Protein AF-W7UNX6-F1 (afdb_monomer)

Foldseek 3Di:
DWKKKWAWDWDDDDDDTDTKIKMKTFQQADCDDPNVVLDDPQLVVQCNPFHFDQWFFLDQFKIKGKAAQACLLVLVLSLVSVPDPDDDPVVSLVSNLVSCVVDDQRHMKMWMWGQDPVRDIFIWTGGPSDIDTRDRMDMHDDPLLVVQLVVLCVPDPHDDDDSNVSSQCSQVPSPPPRYHHDMWMWIQDPVVSGIKTDWDKDKDFPDDDDDDPPDDDDRDDACVRVIWIWTFDIDRGKTWIATVNQQKIWIFHLPDDPDPSQCPSSSHSSTRGTFIARNVPRHTDGD

Organism: NCBI:txid1341157

Structure (mmCIF, N/CA/C/O backbone):
data_AF-W7UNX6-F1
#
_entry.id   AF-W7UNX6-F1
#
loop_
_atom_site.group_PDB
_atom_site.id
_atom_site.type_symbol
_atom_site.label_atom_id
_atom_site.label_alt_id
_atom_site.label_comp_id
_atom_site.label_asym_id
_atom_site.label_entity_id
_atom_site.label_seq_id
_atom_site.pdbx_PDB_ins_code
_atom_site.Cartn_x
_atom_site.Cartn_y
_atom_site.Cartn_z
_atom_site.occupancy
_atom_site.B_iso_or_equiv
_atom_site.auth_seq_id
_atom_site.auth_comp_id
_atom_site.auth_asym_id
_atom_site.auth_atom_id
_atom_site.pdbx_PDB_model_num
ATOM 1 N N . MET A 1 1 ? 7.035 11.649 4.058 1.00 78.00 1 MET A N 1
ATOM 2 C CA . MET A 1 1 ? 5.694 12.024 3.572 1.00 78.00 1 MET A CA 1
ATOM 3 C C . MET A 1 1 ? 5.435 11.334 2.240 1.00 78.00 1 MET A C 1
ATOM 5 O O . MET A 1 1 ? 6.382 11.175 1.483 1.00 78.00 1 MET A O 1
ATOM 9 N N . SER A 1 2 ? 4.200 10.876 2.043 1.00 90.56 2 SER A N 1
ATOM 10 C CA . SER A 1 2 ? 3.688 10.001 0.971 1.00 90.56 2 SER A CA 1
ATOM 11 C C . SER A 1 2 ? 2.241 10.423 0.686 1.00 90.56 2 SER A C 1
ATOM 13 O O . SER A 1 2 ? 1.747 11.318 1.368 1.00 90.56 2 SER A O 1
ATOM 15 N N . PHE A 1 3 ? 1.542 9.821 -0.266 1.00 97.06 3 PHE A N 1
ATOM 16 C CA . PHE A 1 3 ? 0.117 10.021 -0.500 1.00 97.06 3 PHE A CA 1
ATOM 17 C C . PHE A 1 3 ? -0.588 8.672 -0.518 1.00 97.06 3 PHE A C 1
ATOM 19 O O . PHE A 1 3 ? -0.190 7.761 -1.241 1.00 97.06 3 PHE A O 1
ATOM 26 N N . ILE A 1 4 ? -1.630 8.553 0.302 1.00 98.38 4 ILE A N 1
ATOM 27 C CA . ILE A 1 4 ? -2.512 7.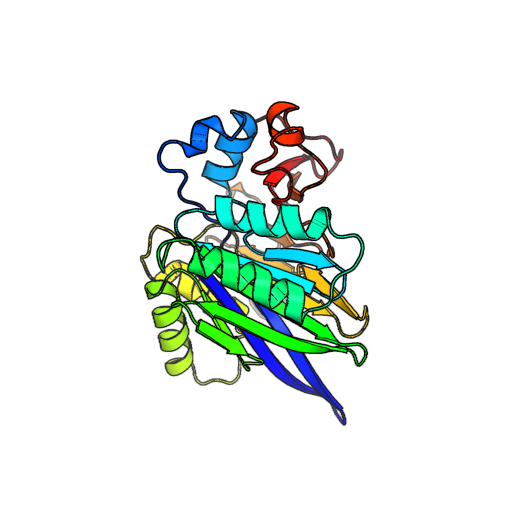392 0.313 1.00 98.38 4 ILE A CA 1
ATOM 28 C C . ILE A 1 4 ? -3.950 7.878 0.223 1.00 98.38 4 ILE A C 1
ATOM 30 O O . ILE A 1 4 ? -4.335 8.841 0.892 1.00 98.38 4 ILE A O 1
ATOM 34 N N . TYR A 1 5 ? -4.734 7.187 -0.595 1.00 98.50 5 TYR A N 1
ATOM 35 C CA . TYR A 1 5 ? -6.156 7.420 -0.779 1.00 98.50 5 TYR A CA 1
ATOM 36 C C . TYR A 1 5 ? -6.905 6.092 -0.688 1.00 98.50 5 TYR A C 1
ATOM 38 O O . TYR A 1 5 ? -6.500 5.122 -1.318 1.00 98.50 5 TYR A O 1
ATOM 46 N N . ALA A 1 6 ? -7.986 6.043 0.080 1.00 98.38 6 ALA A N 1
ATOM 47 C CA . ALA A 1 6 ? -8.866 4.886 0.171 1.00 98.38 6 ALA A CA 1
ATOM 48 C C . ALA A 1 6 ? -10.298 5.298 -0.161 1.00 98.38 6 ALA A C 1
ATOM 50 O O . ALA A 1 6 ? -10.729 6.390 0.213 1.00 98.38 6 ALA A O 1
ATOM 51 N N . GLU A 1 7 ? -11.045 4.433 -0.832 1.00 96.50 7 GLU A N 1
ATOM 52 C CA . GLU A 1 7 ? -12.445 4.681 -1.170 1.00 96.50 7 GLU A CA 1
ATOM 53 C C . GLU A 1 7 ? -13.266 3.397 -1.232 1.00 96.50 7 GLU A C 1
ATOM 55 O O . GLU A 1 7 ? -12.737 2.318 -1.502 1.00 96.50 7 GLU A O 1
ATOM 60 N N . LYS A 1 8 ? -14.573 3.554 -1.013 1.00 94.50 8 LYS A N 1
ATOM 61 C CA . LYS A 1 8 ? -15.608 2.583 -1.349 1.00 94.50 8 LYS A CA 1
ATOM 62 C C . LYS A 1 8 ? -16.328 3.068 -2.604 1.00 94.50 8 LYS A C 1
ATOM 64 O O . LYS A 1 8 ? -16.926 4.146 -2.594 1.00 94.50 8 LYS A O 1
ATOM 69 N N . THR A 1 9 ? -16.305 2.259 -3.652 1.00 89.00 9 THR A N 1
ATOM 70 C CA . THR A 1 9 ? -17.034 2.511 -4.895 1.00 89.00 9 THR A CA 1
ATOM 71 C C . THR A 1 9 ? -18.168 1.509 -5.016 1.00 89.00 9 THR A C 1
ATOM 73 O O . THR A 1 9 ? -17.944 0.301 -5.005 1.00 89.00 9 THR A O 1
ATOM 76 N N . GLU A 1 10 ? -19.393 2.008 -5.137 1.00 85.88 10 GLU A N 1
ATOM 77 C CA . GLU A 1 10 ? -20.564 1.171 -5.378 1.00 85.88 10 GLU A CA 1
ATOM 78 C C . GLU A 1 10 ? -20.521 0.635 -6.817 1.00 85.88 10 GLU A C 1
ATOM 80 O O . GLU A 1 10 ? -20.533 1.409 -7.777 1.00 85.88 10 GLU A O 1
ATOM 85 N N . ILE A 1 11 ? -20.478 -0.688 -6.974 1.00 82.00 11 ILE A N 1
ATOM 86 C CA . ILE A 1 11 ? -20.575 -1.359 -8.269 1.00 82.00 11 ILE A CA 1
ATOM 87 C C . ILE A 1 11 ? -21.944 -2.021 -8.361 1.00 82.00 11 ILE A C 1
ATOM 89 O O . ILE A 1 11 ? -22.332 -2.812 -7.501 1.00 82.00 11 ILE A O 1
ATOM 93 N N . LYS A 1 12 ? -22.669 -1.688 -9.430 1.00 80.19 12 LYS A N 1
ATOM 94 C CA . LYS A 1 12 ? -23.950 -2.305 -9.777 1.00 80.19 12 LYS A CA 1
ATOM 95 C C . LYS A 1 12 ? -23.713 -3.320 -10.881 1.00 80.19 12 LYS A C 1
ATOM 97 O O . LYS A 1 12 ? -23.265 -2.937 -11.961 1.00 80.19 12 LYS A O 1
ATOM 102 N N . SER A 1 13 ? -24.019 -4.583 -10.615 1.00 77.00 13 SER A N 1
ATOM 103 C CA . SER A 1 13 ? -23.977 -5.652 -11.611 1.00 77.00 13 SER A CA 1
ATOM 104 C C . SER A 1 13 ? -25.299 -6.399 -11.589 1.00 77.00 13 SER A C 1
ATOM 106 O O . SER A 1 13 ? -25.604 -7.034 -10.587 1.00 77.00 13 SER A O 1
ATOM 108 N N . ASP A 1 14 ? -26.044 -6.324 -12.693 1.00 76.88 14 ASP A N 1
ATOM 109 C CA . ASP A 1 14 ? -27.347 -6.954 -12.955 1.00 76.88 14 ASP A CA 1
ATOM 110 C C . ASP A 1 14 ? -28.398 -6.791 -11.832 1.00 76.88 14 ASP A C 1
ATOM 112 O O . ASP A 1 14 ? -29.286 -5.953 -11.977 1.00 76.88 14 ASP A O 1
ATOM 116 N N . ASP A 1 15 ? -28.269 -7.507 -10.708 1.00 77.69 15 ASP A N 1
ATOM 117 C CA . ASP A 1 15 ? -29.183 -7.488 -9.550 1.00 77.69 15 ASP A CA 1
ATOM 118 C C . ASP A 1 15 ? -28.481 -7.306 -8.183 1.00 77.69 15 ASP A C 1
ATOM 120 O O . ASP A 1 15 ? -29.141 -7.268 -7.142 1.00 77.69 15 ASP A O 1
ATOM 124 N N . GLU A 1 16 ? -27.152 -7.168 -8.157 1.00 73.56 16 GLU A N 1
ATOM 125 C CA . GLU A 1 16 ? -26.372 -7.004 -6.929 1.00 73.56 16 GLU A CA 1
ATOM 126 C C . GLU A 1 16 ? -25.657 -5.652 -6.890 1.00 73.56 16 GLU A C 1
ATOM 128 O O . GLU A 1 16 ? -25.071 -5.173 -7.868 1.00 73.56 16 GLU A O 1
ATOM 133 N N . VAL A 1 17 ? -25.708 -5.036 -5.711 1.00 77.56 17 VAL A N 1
ATOM 134 C CA . VAL A 1 17 ? -24.923 -3.857 -5.368 1.00 77.56 17 VAL A CA 1
ATOM 135 C C . VAL A 1 17 ? -23.864 -4.310 -4.385 1.00 77.56 17 VAL A C 1
ATOM 137 O O . VAL A 1 17 ? -24.192 -4.746 -3.282 1.00 77.56 17 VAL A O 1
ATOM 140 N N . PHE A 1 18 ? -22.600 -4.207 -4.775 1.00 78.62 18 PHE A N 1
ATOM 141 C CA . PHE A 1 18 ? -21.491 -4.465 -3.869 1.00 78.62 18 PHE A CA 1
ATOM 142 C C . PHE A 1 18 ? -20.545 -3.274 -3.834 1.00 78.62 18 PHE A C 1
ATOM 144 O O . PHE A 1 18 ? -20.347 -2.569 -4.824 1.00 78.62 18 PHE A O 1
ATOM 151 N N . ASN A 1 19 ? -19.952 -3.051 -2.666 1.00 84.12 19 ASN A N 1
ATOM 152 C CA . ASN A 1 19 ? -18.938 -2.027 -2.489 1.00 84.12 19 ASN A CA 1
ATOM 153 C C . ASN A 1 19 ? -17.571 -2.620 -2.823 1.00 84.12 19 ASN A C 1
ATOM 155 O O . ASN A 1 19 ? -17.149 -3.623 -2.246 1.00 84.12 19 ASN A O 1
ATOM 159 N N . LEU A 1 20 ? -16.876 -1.988 -3.759 1.00 89.50 20 LEU A N 1
ATOM 160 C CA . LEU A 1 20 ? -15.464 -2.217 -3.996 1.00 89.50 20 LEU A CA 1
ATOM 161 C C . LEU A 1 20 ? -14.672 -1.263 -3.103 1.00 89.50 20 LEU A C 1
ATOM 163 O O . LEU A 1 20 ? -14.715 -0.053 -3.308 1.00 89.50 20 LEU A O 1
ATOM 167 N N . THR A 1 21 ? -13.946 -1.807 -2.129 1.00 96.19 21 THR A N 1
ATOM 168 C CA . THR A 1 21 ? -13.008 -1.025 -1.315 1.00 96.19 21 THR A CA 1
ATOM 169 C C . THR A 1 21 ? -11.608 -1.144 -1.886 1.00 96.19 21 THR A C 1
ATOM 171 O O . THR A 1 21 ? -11.089 -2.254 -2.031 1.00 96.19 21 THR A O 1
ATOM 174 N N . GLN A 1 22 ? -11.007 0.001 -2.198 1.00 97.19 22 GLN A N 1
ATOM 175 C CA . GLN A 1 22 ? -9.665 0.107 -2.760 1.00 97.19 22 GLN A CA 1
ATOM 176 C C . GLN A 1 22 ? -8.827 1.109 -1.980 1.00 97.19 22 GLN A C 1
ATOM 178 O O . GLN A 1 22 ? -9.325 2.123 -1.490 1.00 97.19 22 GLN A O 1
ATOM 183 N N . ILE A 1 23 ? -7.534 0.822 -1.909 1.00 98.44 23 ILE A N 1
ATOM 184 C CA . ILE A 1 23 ? -6.506 1.654 -1.305 1.00 98.44 23 ILE A CA 1
ATOM 185 C C . ILE A 1 23 ? -5.422 1.866 -2.353 1.00 98.44 23 ILE A C 1
ATOM 187 O O . ILE A 1 23 ? -4.915 0.916 -2.943 1.00 98.44 23 ILE A O 1
ATOM 191 N N . TYR A 1 24 ? -5.045 3.117 -2.563 1.00 98.19 24 TYR A N 1
ATOM 192 C CA . TYR A 1 24 ? -4.005 3.538 -3.487 1.00 98.19 24 TYR A CA 1
ATOM 193 C C . TYR A 1 24 ? -2.891 4.197 -2.689 1.00 98.19 24 TYR A C 1
ATOM 195 O O . TYR A 1 24 ? -3.155 5.074 -1.867 1.00 98.19 24 TYR A O 1
ATOM 203 N N . SER A 1 25 ? -1.647 3.788 -2.918 1.00 97.88 25 SER A N 1
ATOM 204 C CA . SER A 1 25 ? -0.481 4.359 -2.241 1.00 97.88 25 SER A CA 1
ATOM 205 C C . SER A 1 25 ? 0.697 4.505 -3.191 1.00 97.88 25 SER A C 1
ATOM 207 O O . SER A 1 25 ? 0.902 3.663 -4.061 1.00 97.88 25 SER A O 1
ATOM 209 N N . ASP A 1 26 ? 1.483 5.565 -3.035 1.00 97.56 26 ASP A N 1
ATOM 210 C CA . ASP A 1 26 ? 2.765 5.703 -3.727 1.00 97.56 26 ASP A CA 1
ATOM 211 C C . ASP A 1 26 ? 3.880 4.985 -2.943 1.00 97.56 26 ASP A C 1
ATOM 213 O O . ASP A 1 26 ? 3.797 4.854 -1.724 1.00 97.56 26 ASP A O 1
ATOM 217 N N . THR A 1 27 ? 4.945 4.505 -3.591 1.00 96.38 27 THR A N 1
ATOM 218 C CA . THR A 1 27 ? 6.036 3.835 -2.859 1.00 96.38 27 THR A CA 1
ATOM 219 C C . THR A 1 27 ? 7.111 4.786 -2.354 1.00 96.38 27 THR A C 1
ATOM 221 O O . THR A 1 27 ? 7.878 4.398 -1.465 1.00 96.38 27 THR A O 1
ATOM 224 N N . LYS A 1 28 ? 7.220 6.011 -2.877 1.00 94.25 28 LYS A N 1
ATOM 225 C CA . LYS A 1 28 ? 8.357 6.890 -2.584 1.00 94.25 28 LYS A CA 1
ATOM 226 C C . LYS A 1 28 ? 8.478 7.195 -1.095 1.00 94.25 28 LYS A C 1
ATOM 228 O O . LYS A 1 28 ? 7.511 7.432 -0.374 1.00 94.25 28 LYS A O 1
ATOM 233 N N . THR A 1 29 ? 9.724 7.203 -0.639 1.00 87.06 29 THR A N 1
ATOM 234 C CA . THR A 1 29 ? 10.083 7.619 0.712 1.00 87.06 29 THR A CA 1
ATOM 235 C C . THR A 1 29 ? 11.279 8.551 0.637 1.00 87.06 29 THR A C 1
ATOM 237 O O . THR A 1 29 ? 12.308 8.210 0.055 1.00 87.06 29 THR A O 1
ATOM 240 N N . ALA A 1 30 ? 11.181 9.712 1.281 1.00 76.75 30 ALA A N 1
ATOM 241 C CA . ALA A 1 30 ? 12.341 10.554 1.537 1.00 76.75 30 ALA A CA 1
ATOM 242 C C . ALA A 1 30 ? 13.146 9.979 2.715 1.00 76.75 30 ALA A C 1
ATOM 244 O O . ALA A 1 30 ? 12.698 10.012 3.859 1.00 76.75 30 ALA A O 1
ATOM 245 N N . LEU A 1 31 ? 14.340 9.451 2.447 1.00 71.19 31 LEU A N 1
ATOM 246 C CA . LEU A 1 31 ? 15.256 8.973 3.485 1.00 71.19 31 LEU A CA 1
ATOM 247 C C . LEU A 1 31 ? 16.152 10.127 3.964 1.00 71.19 31 LEU A C 1
ATOM 249 O O . LEU A 1 31 ? 17.244 10.332 3.435 1.00 71.19 31 LEU A O 1
ATOM 253 N N . ILE A 1 32 ? 15.689 10.897 4.953 1.00 63.78 32 ILE A N 1
ATOM 254 C CA . ILE A 1 32 ? 16.435 12.033 5.524 1.00 63.78 32 ILE A CA 1
ATOM 255 C C . ILE A 1 32 ? 17.042 11.649 6.887 1.00 63.78 32 ILE A C 1
ATOM 257 O O . ILE A 1 32 ? 16.397 11.016 7.720 1.00 63.78 32 ILE A O 1
ATOM 261 N N . GLY A 1 33 ? 18.286 12.068 7.141 1.00 56.22 33 GLY A N 1
ATOM 262 C CA . GLY A 1 33 ? 18.890 12.063 8.480 1.00 56.22 33 GLY A CA 1
ATOM 263 C C . GLY A 1 33 ? 19.187 10.674 9.069 1.00 56.22 33 GLY A C 1
ATOM 264 O O . GLY A 1 33 ? 19.748 9.805 8.399 1.00 56.22 33 GLY A O 1
ATOM 265 N N . ALA A 1 34 ? 18.843 10.483 10.350 1.00 48.19 34 ALA A N 1
ATOM 266 C CA . ALA A 1 34 ? 19.171 9.305 11.168 1.00 48.19 34 ALA A CA 1
ATOM 267 C C . ALA A 1 34 ? 18.589 7.974 10.646 1.00 48.19 34 ALA A C 1
ATOM 269 O O . ALA A 1 34 ? 18.975 6.903 11.103 1.00 48.19 34 ALA A O 1
ATOM 270 N N . TYR A 1 35 ? 17.717 8.013 9.637 1.00 63.28 35 TYR A N 1
ATOM 271 C CA . TYR A 1 35 ? 17.132 6.824 9.029 1.00 63.28 35 TYR A CA 1
ATOM 272 C C . TYR A 1 35 ? 18.154 5.899 8.365 1.00 63.28 35 TYR A C 1
ATOM 274 O O . TYR A 1 35 ? 17.932 4.693 8.333 1.00 63.28 35 TYR A O 1
ATOM 282 N N . LYS A 1 36 ? 19.300 6.402 7.882 1.00 68.50 36 LYS A N 1
ATOM 283 C CA . LYS A 1 36 ? 20.311 5.542 7.241 1.00 68.50 36 LYS A CA 1
ATOM 284 C C . LYS A 1 36 ? 20.859 4.465 8.186 1.00 68.50 36 LYS A C 1
ATOM 286 O O . LYS A 1 36 ? 21.123 3.356 7.734 1.00 68.50 36 LYS A O 1
ATOM 291 N N . SER A 1 37 ? 21.020 4.750 9.483 1.00 74.12 37 SER A N 1
ATOM 292 C CA . SER A 1 37 ? 21.563 3.757 10.423 1.00 74.12 37 SER A CA 1
ATOM 293 C C . SER A 1 37 ? 20.612 2.589 10.672 1.00 74.12 37 SER A C 1
ATOM 295 O O . SER A 1 37 ? 21.092 1.507 11.012 1.00 74.12 37 SER A O 1
ATOM 297 N N . ASN A 1 38 ? 19.308 2.772 10.438 1.00 80.12 38 ASN A N 1
ATOM 298 C CA . ASN A 1 38 ? 18.311 1.711 10.572 1.00 80.12 38 ASN A CA 1
ATOM 299 C C . ASN A 1 38 ? 18.445 0.654 9.467 1.00 80.12 38 ASN A C 1
ATOM 301 O O . ASN A 1 38 ? 18.145 -0.508 9.695 1.00 80.12 38 ASN A O 1
ATOM 305 N N . TRP A 1 39 ? 18.966 0.993 8.294 1.00 86.44 39 TRP A N 1
ATOM 306 C CA . TRP A 1 39 ? 18.974 0.073 7.155 1.00 86.44 39 TRP A CA 1
ATOM 307 C C . TRP A 1 39 ? 20.367 -0.498 6.901 1.00 86.44 39 TRP A C 1
ATOM 309 O O . TRP A 1 39 ? 21.384 0.132 7.220 1.00 86.44 39 TRP A O 1
ATOM 319 N N . SER A 1 40 ? 20.449 -1.698 6.334 1.00 90.06 40 SER A N 1
ATOM 320 C CA . SER A 1 40 ? 21.663 -2.123 5.629 1.00 90.06 40 SER A CA 1
ATOM 321 C C . SER A 1 40 ? 21.949 -1.217 4.430 1.00 90.06 40 SER A C 1
ATOM 323 O O . SER A 1 40 ? 21.113 -0.406 4.020 1.00 90.06 40 SER A O 1
ATOM 325 N N . ASN A 1 41 ? 23.150 -1.330 3.862 1.00 90.50 41 ASN A N 1
ATOM 326 C CA . ASN A 1 41 ? 23.496 -0.541 2.681 1.00 90.50 41 ASN A CA 1
ATOM 327 C C . ASN A 1 41 ? 22.647 -0.970 1.476 1.00 90.50 41 ASN A C 1
ATOM 329 O O . ASN A 1 41 ? 22.232 -0.125 0.686 1.00 90.50 41 ASN A O 1
ATOM 333 N N . GLU A 1 42 ? 22.370 -2.265 1.370 1.00 91.81 42 GLU A N 1
ATOM 334 C CA . GLU A 1 42 ? 21.554 -2.904 0.347 1.00 91.81 42 GLU A CA 1
ATOM 335 C C . GLU A 1 42 ? 20.109 -2.396 0.429 1.00 91.81 42 GLU A C 1
ATOM 337 O O . GLU A 1 42 ? 19.602 -1.815 -0.532 1.00 91.81 42 GLU A O 1
ATOM 342 N N . ALA A 1 43 ? 19.477 -2.500 1.605 1.00 90.69 43 ALA A N 1
ATOM 343 C CA . ALA A 1 43 ? 18.121 -2.000 1.821 1.00 90.69 43 ALA A CA 1
ATOM 344 C C . ALA A 1 43 ? 18.037 -0.482 1.592 1.00 90.69 43 ALA A C 1
ATOM 346 O O . ALA A 1 43 ? 17.134 -0.010 0.904 1.00 90.69 43 ALA A O 1
ATOM 347 N N . TYR A 1 44 ? 19.007 0.293 2.092 1.00 91.00 44 TYR A N 1
ATOM 348 C CA . TYR A 1 44 ? 19.049 1.742 1.884 1.00 91.00 44 TYR A CA 1
ATOM 349 C C . TYR A 1 44 ? 19.097 2.118 0.398 1.00 91.00 44 TYR A C 1
ATOM 351 O O . TYR A 1 44 ? 18.353 3.002 -0.031 1.00 91.00 44 TYR A O 1
ATOM 359 N N . LYS A 1 45 ? 19.952 1.459 -0.398 1.00 91.56 45 LYS A N 1
ATOM 360 C CA . LYS A 1 45 ? 20.040 1.688 -1.849 1.00 91.56 45 LYS A CA 1
ATOM 361 C C . LYS A 1 45 ? 18.703 1.404 -2.535 1.00 91.56 45 LYS A C 1
ATOM 363 O O . LYS A 1 45 ? 18.239 2.234 -3.317 1.00 91.56 45 LYS A O 1
ATOM 368 N N . LEU A 1 46 ? 18.076 0.266 -2.233 1.00 93.06 46 LEU A N 1
ATOM 369 C CA . LEU A 1 46 ? 16.820 -0.124 -2.876 1.00 93.06 46 LEU A CA 1
ATOM 370 C C . LEU A 1 46 ? 15.656 0.771 -2.469 1.00 93.06 46 LEU A C 1
ATOM 372 O O . LEU A 1 46 ? 14.929 1.232 -3.341 1.00 93.06 46 LEU A O 1
ATOM 376 N N . ILE A 1 47 ? 15.518 1.094 -1.182 1.00 92.19 47 ILE A N 1
ATOM 377 C CA . ILE A 1 47 ? 14.483 2.021 -0.710 1.00 92.19 47 ILE A CA 1
ATOM 378 C C . ILE A 1 47 ? 14.701 3.416 -1.307 1.00 92.19 47 ILE A C 1
ATOM 380 O O . ILE A 1 47 ? 13.740 4.067 -1.704 1.00 92.19 47 ILE A O 1
ATOM 384 N N . SER A 1 48 ? 15.950 3.878 -1.433 1.00 90.44 48 SER A N 1
ATOM 385 C CA . SER A 1 48 ? 16.237 5.168 -2.080 1.00 90.44 48 SER A CA 1
ATOM 386 C C . SER A 1 48 ? 15.809 5.193 -3.551 1.00 90.44 48 SER A C 1
ATOM 388 O O . SER A 1 48 ? 15.432 6.248 -4.054 1.00 90.44 48 SER A O 1
ATOM 390 N N . LYS A 1 49 ? 15.887 4.050 -4.246 1.00 91.75 49 LYS A N 1
ATOM 391 C CA . LYS A 1 49 ? 15.578 3.934 -5.677 1.00 91.75 49 LYS A CA 1
ATOM 392 C C . LYS A 1 49 ? 14.098 3.661 -5.952 1.00 91.75 49 LYS A C 1
ATOM 394 O O . LYS A 1 49 ? 13.532 4.263 -6.857 1.00 91.75 49 LYS A O 1
ATOM 399 N N . TYR A 1 50 ? 13.489 2.758 -5.190 1.00 93.81 50 TYR A N 1
ATOM 400 C CA . TYR A 1 50 ? 12.153 2.214 -5.449 1.00 93.81 50 TYR A CA 1
ATOM 401 C C . TYR A 1 50 ? 11.138 2.509 -4.339 1.00 93.81 50 TYR A C 1
ATOM 403 O O . TYR A 1 50 ? 9.956 2.187 -4.480 1.00 93.81 50 TYR A O 1
ATOM 411 N N . GLY A 1 51 ? 11.575 3.100 -3.227 1.00 93.56 51 GLY A N 1
ATOM 412 C CA . GLY A 1 51 ? 10.730 3.298 -2.059 1.00 93.56 51 GLY A CA 1
ATOM 413 C C . GLY A 1 51 ? 10.376 1.989 -1.345 1.00 93.56 51 GLY A C 1
ATOM 414 O O . GLY A 1 51 ? 11.093 0.999 -1.453 1.00 93.56 51 GLY A O 1
ATOM 415 N N . PHE A 1 52 ? 9.277 1.985 -0.594 1.00 93.12 52 PHE A N 1
ATOM 416 C CA . PHE A 1 52 ? 8.690 0.794 0.043 1.00 93.12 52 PHE A CA 1
ATOM 417 C C . PHE A 1 52 ? 7.164 0.944 0.140 1.00 93.12 52 PHE A C 1
ATOM 419 O O . PHE A 1 52 ? 6.658 2.050 -0.043 1.00 93.12 52 PHE A O 1
ATOM 426 N N . THR A 1 53 ? 6.407 -0.118 0.409 1.00 94.69 53 THR A N 1
ATOM 427 C CA . THR A 1 53 ? 4.934 -0.015 0.441 1.00 94.69 53 THR A CA 1
ATOM 428 C C . THR A 1 53 ? 4.453 0.705 1.705 1.00 94.69 53 THR A C 1
ATOM 430 O O . THR A 1 53 ? 4.984 0.505 2.796 1.00 94.69 53 THR A O 1
ATOM 433 N N . LYS A 1 54 ? 3.431 1.556 1.587 1.00 94.38 54 LYS A N 1
ATOM 434 C CA . LYS A 1 54 ? 2.775 2.181 2.755 1.00 94.38 54 LYS A CA 1
ATOM 435 C C . LYS A 1 54 ? 1.454 1.523 3.114 1.00 94.38 54 LYS A C 1
ATOM 437 O O . LYS A 1 54 ? 0.730 2.050 3.946 1.00 94.38 54 LYS A O 1
ATOM 442 N N . CYS A 1 55 ? 1.169 0.397 2.476 1.00 96.62 55 CYS A N 1
ATOM 443 C CA . CYS A 1 55 ? 0.006 -0.441 2.677 1.00 96.62 55 CYS A CA 1
ATOM 444 C C . CYS A 1 55 ? 0.500 -1.854 3.011 1.00 96.62 55 CYS A C 1
ATOM 446 O O . CYS A 1 55 ? 1.438 -2.353 2.374 1.00 96.62 55 CYS A O 1
ATOM 448 N N . ILE A 1 56 ? -0.068 -2.442 4.062 1.00 97.44 56 ILE A N 1
ATOM 449 C CA . ILE A 1 56 ? 0.283 -3.757 4.597 1.00 97.44 56 ILE A CA 1
ATOM 450 C C . ILE A 1 56 ? -1.005 -4.476 4.980 1.00 97.44 56 ILE A C 1
ATOM 452 O O . ILE A 1 56 ? -1.730 -4.033 5.873 1.00 97.44 56 ILE A O 1
ATOM 456 N N . ASN A 1 57 ? -1.225 -5.634 4.367 1.00 97.25 57 ASN A N 1
ATOM 457 C CA . ASN A 1 57 ? -2.280 -6.557 4.756 1.00 97.25 57 ASN A CA 1
ATOM 458 C C . ASN A 1 57 ? -1.824 -7.333 5.988 1.00 97.25 57 ASN A C 1
ATOM 460 O O . ASN A 1 57 ? -0.977 -8.224 5.922 1.00 97.25 57 ASN A O 1
ATOM 464 N N . ILE A 1 58 ? -2.355 -6.932 7.139 1.00 94.69 58 ILE A N 1
ATOM 465 C CA . ILE A 1 58 ? -2.036 -7.507 8.447 1.00 94.69 58 ILE A CA 1
ATOM 466 C C . ILE A 1 58 ? -2.677 -8.887 8.586 1.00 94.69 58 ILE A C 1
ATOM 468 O O . ILE A 1 58 ? -2.085 -9.818 9.127 1.00 94.69 58 ILE A O 1
ATOM 472 N N . SER A 1 59 ? -3.905 -9.011 8.096 1.00 94.06 59 SER A N 1
ATOM 473 C CA . SER A 1 59 ? -4.664 -10.253 8.037 1.00 94.06 59 SER A CA 1
ATOM 474 C C . SER A 1 59 ? -5.526 -10.239 6.773 1.00 94.06 59 SER A C 1
ATOM 476 O O . SER A 1 59 ? -5.671 -9.181 6.155 1.00 94.06 59 SER A O 1
ATOM 478 N N . PRO A 1 60 ? -6.167 -11.363 6.399 1.00 95.75 60 PRO A N 1
ATOM 479 C CA . PRO A 1 60 ? -7.099 -11.372 5.273 1.00 95.75 60 PRO A CA 1
ATOM 480 C C . PRO A 1 60 ? -8.163 -10.265 5.362 1.00 95.75 60 PRO A C 1
ATOM 482 O O . PRO A 1 60 ? -8.609 -9.752 4.347 1.00 95.75 60 PRO A O 1
ATOM 485 N N . LYS A 1 61 ? -8.557 -9.859 6.573 1.00 96.12 61 LYS A N 1
ATOM 486 C CA . LYS A 1 61 ? -9.649 -8.910 6.824 1.00 96.12 61 LYS A CA 1
ATOM 487 C C . LYS A 1 61 ? -9.196 -7.510 7.213 1.00 96.12 61 LYS A C 1
ATOM 489 O O . LYS A 1 61 ? -10.057 -6.678 7.466 1.00 96.12 61 LYS A O 1
ATOM 494 N N . LEU A 1 62 ? -7.893 -7.244 7.293 1.00 97.06 62 LEU A N 1
ATOM 495 C CA . LEU A 1 62 ? -7.375 -5.967 7.772 1.00 97.06 62 LEU A CA 1
ATOM 496 C C . LEU A 1 62 ? -6.174 -5.507 6.948 1.00 97.06 62 LEU A C 1
ATOM 498 O O . LEU A 1 62 ? -5.108 -6.124 6.992 1.00 97.06 62 LEU A O 1
ATOM 502 N N . SER A 1 63 ? -6.343 -4.365 6.290 1.00 98.00 63 SER A N 1
ATOM 503 C CA . SER A 1 63 ? -5.279 -3.620 5.624 1.00 98.00 63 SER A CA 1
ATOM 504 C C . SER A 1 63 ? -4.978 -2.337 6.398 1.00 98.00 63 SER A C 1
ATOM 506 O O . SER A 1 63 ? -5.878 -1.569 6.753 1.00 98.00 63 SER A O 1
ATOM 508 N N . LEU A 1 64 ? -3.699 -2.115 6.693 1.00 98.25 64 LEU A N 1
ATOM 509 C CA . LEU A 1 64 ? -3.189 -0.899 7.314 1.00 98.25 64 LEU A CA 1
ATOM 510 C C . LEU A 1 64 ? -2.456 -0.079 6.268 1.00 98.25 64 LEU A C 1
ATOM 512 O O . LEU A 1 64 ? -1.529 -0.569 5.627 1.00 98.25 64 LEU A O 1
ATOM 516 N N . SER A 1 65 ? -2.786 1.204 6.192 1.00 98.31 65 SER A N 1
ATOM 517 C CA . SER A 1 65 ? -1.972 2.188 5.497 1.00 98.31 65 SER A CA 1
ATOM 518 C C . SER A 1 65 ? -1.507 3.310 6.406 1.00 98.31 65 SER A C 1
ATOM 520 O O . SER A 1 65 ? -2.200 3.674 7.356 1.00 98.31 65 SER A O 1
ATOM 522 N N . PHE A 1 66 ? -0.333 3.869 6.119 1.00 97.19 66 PHE A N 1
ATOM 523 C CA . PHE A 1 66 ? 0.277 4.895 6.960 1.00 97.19 66 PHE A CA 1
ATOM 524 C C . PHE A 1 66 ? 1.056 5.945 6.162 1.00 97.19 66 PHE A C 1
ATOM 526 O O . PHE A 1 66 ? 1.693 5.649 5.156 1.00 97.19 66 PHE A O 1
ATOM 533 N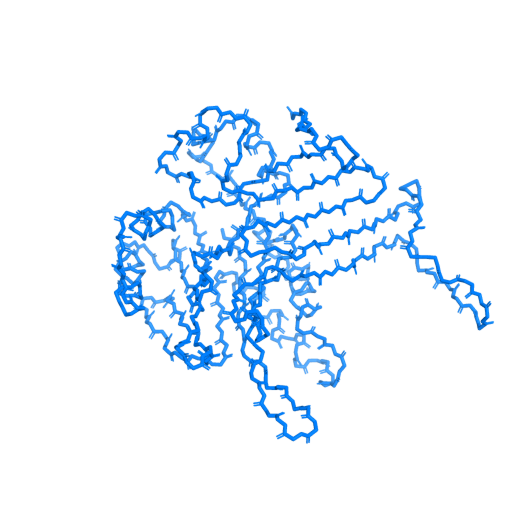 N . ALA A 1 67 ? 1.058 7.188 6.638 1.00 95.31 67 ALA A N 1
ATOM 534 C CA . ALA A 1 67 ? 1.845 8.281 6.070 1.00 95.31 67 ALA A CA 1
ATOM 535 C C . ALA A 1 67 ? 2.335 9.213 7.169 1.00 95.31 67 ALA A C 1
ATOM 537 O O . ALA A 1 67 ? 1.668 9.392 8.176 1.00 95.31 67 ALA A O 1
ATOM 538 N N . GLY A 1 68 ? 3.480 9.854 6.960 1.00 91.75 68 GLY A N 1
ATOM 539 C CA . GLY A 1 68 ? 3.963 10.878 7.877 1.00 91.75 68 GLY A CA 1
ATOM 540 C C . GLY A 1 68 ? 5.434 11.201 7.687 1.00 91.75 68 GLY A C 1
ATOM 541 O O . GLY A 1 68 ? 6.076 10.759 6.720 1.00 91.75 68 GLY A O 1
ATOM 542 N N . ASN A 1 69 ? 5.957 12.007 8.602 1.00 88.94 69 ASN A N 1
ATOM 543 C CA . ASN A 1 69 ? 7.377 12.343 8.669 1.00 88.94 69 ASN A CA 1
ATOM 544 C C . ASN A 1 69 ? 8.210 11.264 9.366 1.00 88.94 69 ASN A C 1
ATOM 546 O O . ASN A 1 69 ? 9.402 11.156 9.082 1.00 88.94 69 ASN A O 1
ATOM 550 N N . ASP A 1 70 ? 7.592 10.458 10.231 1.00 88.62 70 ASP A N 1
ATOM 551 C CA . ASP A 1 70 ? 8.278 9.430 11.002 1.00 88.62 70 ASP A CA 1
ATOM 552 C C . ASP A 1 70 ? 7.531 8.095 10.923 1.00 88.62 70 ASP A C 1
ATOM 554 O O . ASP A 1 70 ? 6.589 7.807 11.657 1.00 88.62 70 ASP A O 1
ATOM 558 N N . THR A 1 71 ? 7.979 7.244 10.003 1.00 87.25 71 THR A N 1
ATOM 559 C CA . THR A 1 71 ? 7.400 5.910 9.814 1.00 87.25 71 THR A CA 1
ATOM 560 C C . THR A 1 71 ? 7.712 4.954 10.967 1.00 87.25 71 THR A C 1
ATOM 562 O O . THR A 1 71 ? 7.101 3.894 11.030 1.00 87.25 71 THR A O 1
ATOM 565 N N . GLY A 1 72 ? 8.603 5.309 11.904 1.00 89.19 72 GLY A N 1
ATOM 566 C CA . GLY A 1 72 ? 8.862 4.503 13.102 1.00 89.19 72 GLY A CA 1
ATOM 567 C C . GLY A 1 72 ? 7.595 4.243 13.923 1.00 89.19 72 GLY A C 1
ATOM 568 O O . GLY A 1 72 ? 7.377 3.124 14.373 1.00 89.19 72 GLY A O 1
ATOM 569 N N . TYR A 1 73 ? 6.683 5.214 13.993 1.00 92.62 73 TYR A N 1
ATOM 570 C CA . TYR A 1 73 ? 5.398 5.044 14.679 1.00 92.62 73 TYR A CA 1
ATOM 571 C C . TYR A 1 73 ? 4.474 4.013 14.009 1.00 92.62 73 TYR A C 1
ATOM 573 O O . TYR A 1 73 ? 3.708 3.332 14.691 1.00 92.62 73 TYR A O 1
ATOM 581 N N . ALA A 1 74 ? 4.544 3.851 12.681 1.00 93.75 74 ALA A N 1
ATOM 582 C CA . ALA A 1 74 ? 3.829 2.763 12.009 1.00 93.75 74 ALA A CA 1
ATOM 583 C C . ALA A 1 74 ? 4.410 1.401 12.385 1.00 93.75 74 ALA A C 1
ATOM 585 O O . ALA A 1 74 ? 3.669 0.429 12.528 1.00 93.75 74 ALA A O 1
ATOM 586 N N . HIS A 1 75 ? 5.729 1.329 12.578 1.00 92.06 75 HIS A N 1
ATOM 587 C CA . HIS A 1 75 ? 6.357 0.113 13.071 1.00 92.06 75 HIS A CA 1
ATOM 588 C C . HIS A 1 75 ? 5.899 -0.217 14.492 1.00 92.06 75 HIS A C 1
ATOM 590 O O . HIS A 1 75 ? 5.537 -1.363 14.734 1.00 92.06 75 HIS A O 1
ATOM 596 N N . ASP A 1 76 ? 5.823 0.766 15.392 1.00 93.44 76 ASP A N 1
ATOM 597 C CA . ASP A 1 76 ? 5.323 0.548 16.756 1.00 93.44 76 ASP A CA 1
ATOM 598 C C . ASP A 1 76 ? 3.912 -0.061 16.758 1.00 93.44 76 ASP A C 1
ATOM 600 O O . ASP A 1 76 ? 3.634 -0.989 17.523 1.00 93.44 76 ASP A O 1
ATOM 604 N N . PHE A 1 77 ? 3.043 0.403 15.854 1.00 95.69 77 PHE A N 1
ATOM 605 C CA . PHE A 1 77 ? 1.714 -0.174 15.656 1.00 95.69 77 PHE A CA 1
ATOM 606 C C . PHE A 1 77 ? 1.776 -1.622 15.151 1.00 95.69 77 PHE A C 1
ATOM 608 O O . PHE A 1 77 ? 1.150 -2.505 15.735 1.00 95.69 77 PHE A O 1
ATOM 615 N N . LEU A 1 78 ? 2.554 -1.883 14.094 1.00 94.69 78 LEU A N 1
ATOM 616 C CA . LEU A 1 78 ? 2.709 -3.229 13.533 1.00 94.69 78 LEU A CA 1
ATOM 617 C C . LEU A 1 78 ? 3.280 -4.194 14.571 1.00 94.69 78 LEU A C 1
ATOM 619 O O . LEU A 1 78 ? 2.771 -5.295 14.744 1.00 94.69 78 LEU A O 1
ATOM 623 N N . ARG A 1 79 ? 4.313 -3.773 15.301 1.00 93.00 79 ARG A N 1
ATOM 624 C CA . ARG A 1 79 ? 4.927 -4.559 16.365 1.00 93.00 79 ARG A CA 1
ATOM 625 C C . ARG A 1 79 ? 3.926 -4.874 17.465 1.00 93.00 79 ARG A C 1
ATOM 627 O O . ARG A 1 79 ? 3.957 -5.985 17.981 1.00 93.00 79 ARG A O 1
ATOM 634 N N . TRP A 1 80 ? 3.082 -3.921 17.855 1.00 94.38 80 TRP A N 1
ATOM 635 C CA . TRP A 1 80 ? 2.004 -4.198 18.798 1.00 94.38 80 TRP A CA 1
ATOM 636 C C . TRP A 1 80 ? 1.074 -5.281 18.237 1.00 94.38 80 TRP A C 1
ATOM 638 O O . TRP A 1 80 ? 0.971 -6.338 18.849 1.00 94.38 80 TRP A O 1
ATOM 648 N N . ILE A 1 81 ? 0.534 -5.093 17.028 1.00 93.62 81 ILE A N 1
ATOM 649 C CA . ILE A 1 81 ? -0.376 -6.056 16.390 1.00 93.62 81 ILE A CA 1
ATOM 650 C C . ILE A 1 81 ? 0.219 -7.463 16.281 1.00 93.62 81 ILE A C 1
ATOM 652 O O . ILE A 1 81 ? -0.454 -8.430 16.608 1.00 93.62 81 ILE A O 1
ATOM 656 N N . TYR A 1 82 ? 1.476 -7.600 15.852 1.00 90.31 82 TYR A N 1
ATOM 657 C CA . TYR A 1 82 ? 2.102 -8.915 15.671 1.00 90.31 82 TYR A CA 1
ATOM 658 C C . TYR A 1 82 ? 2.470 -9.605 16.993 1.00 90.31 82 TYR A C 1
ATOM 660 O O . TYR A 1 82 ? 2.800 -10.790 16.981 1.00 90.31 82 TYR A O 1
ATOM 668 N N . ASN A 1 83 ? 2.448 -8.884 18.120 1.00 90.38 83 ASN A N 1
ATOM 669 C CA . ASN A 1 83 ? 2.618 -9.468 19.452 1.00 90.38 83 ASN A CA 1
ATOM 670 C C . ASN A 1 83 ? 1.281 -9.810 20.126 1.00 90.38 83 ASN A C 1
ATOM 672 O O . ASN A 1 83 ? 1.289 -10.563 21.100 1.00 90.38 83 ASN A O 1
ATOM 676 N N . GLU A 1 84 ? 0.159 -9.285 19.632 1.00 89.06 84 GLU A N 1
ATOM 677 C CA . GLU A 1 84 ? -1.171 -9.661 20.106 1.00 89.06 84 GLU A CA 1
ATOM 678 C C . GLU A 1 84 ? -1.603 -10.977 19.451 1.00 89.06 84 GLU A C 1
ATOM 680 O O . GLU A 1 84 ? -1.558 -11.129 18.230 1.00 89.06 84 GLU A O 1
ATOM 685 N N . SER A 1 85 ? -2.031 -11.954 20.254 1.00 75.44 85 SER A N 1
ATOM 686 C CA . SER A 1 85 ? -2.545 -13.221 19.716 1.00 75.44 85 SER A CA 1
ATOM 687 C C . SER A 1 85 ? -3.936 -13.064 19.102 1.00 75.44 85 SER A C 1
ATOM 689 O O . SER A 1 85 ? -4.257 -13.749 18.136 1.00 75.44 85 SER A O 1
ATOM 691 N N . GLU A 1 86 ? -4.752 -12.173 19.670 1.00 84.00 86 GLU A N 1
ATOM 692 C CA . GLU A 1 86 ? -6.109 -11.847 19.235 1.00 84.00 86 GLU A CA 1
ATOM 693 C C . GLU A 1 86 ? -6.390 -10.381 19.587 1.00 84.00 86 GLU A C 1
ATOM 695 O O . GLU A 1 86 ? -5.988 -9.908 20.649 1.00 84.00 86 GLU A O 1
ATOM 700 N N . PHE A 1 87 ? -7.085 -9.660 18.710 1.00 88.56 87 PHE A N 1
ATOM 701 C CA . PHE A 1 87 ? -7.550 -8.299 18.970 1.00 88.56 87 PHE A CA 1
ATOM 702 C C . PHE A 1 87 ? -8.843 -8.030 18.198 1.00 88.56 87 PHE A C 1
ATOM 704 O O . PHE A 1 87 ? -9.066 -8.599 17.128 1.00 88.56 87 PHE A O 1
ATOM 711 N N . ASP A 1 88 ? -9.682 -7.139 18.725 1.00 92.12 88 ASP A N 1
ATOM 712 C CA . ASP A 1 88 ? -10.808 -6.584 17.975 1.00 92.12 88 ASP A CA 1
ATOM 713 C C . ASP A 1 88 ? -10.402 -5.308 17.219 1.00 92.12 88 ASP A C 1
ATOM 715 O O . ASP A 1 88 ? -9.397 -4.651 17.522 1.00 92.12 88 ASP A O 1
ATOM 719 N N . ILE A 1 89 ? -11.191 -4.948 16.204 1.00 94.62 89 ILE A N 1
ATOM 720 C CA . ILE A 1 89 ? -10.890 -3.793 15.354 1.00 94.62 89 ILE A CA 1
ATOM 721 C C . ILE A 1 89 ? -10.874 -2.472 16.138 1.00 94.62 89 ILE A C 1
ATOM 723 O O . ILE A 1 89 ? -10.059 -1.599 15.845 1.00 94.62 89 ILE A O 1
ATOM 727 N N . GLU A 1 90 ? -11.703 -2.325 17.174 1.00 95.81 90 GLU A N 1
ATOM 728 C CA . GLU A 1 90 ? -11.723 -1.118 18.008 1.00 95.81 90 GLU A CA 1
ATOM 729 C C . GLU A 1 90 ? -10.430 -0.958 18.810 1.00 95.81 90 GLU A C 1
ATOM 731 O O . GLU A 1 90 ? -9.917 0.152 18.945 1.00 95.81 90 GLU A O 1
ATOM 736 N N . THR A 1 91 ? -9.850 -2.054 19.288 1.00 96.06 91 THR A N 1
ATOM 737 C CA . THR A 1 91 ? -8.557 -2.071 19.972 1.00 96.06 91 THR A CA 1
ATOM 738 C C . THR A 1 91 ? -7.450 -1.625 19.020 1.00 96.06 91 THR A C 1
ATOM 740 O O . THR A 1 91 ? -6.634 -0.777 19.385 1.00 96.06 91 THR A O 1
ATOM 743 N N . ALA A 1 92 ? -7.464 -2.106 17.773 1.00 96.75 92 ALA A N 1
ATOM 744 C CA . ALA A 1 92 ? -6.526 -1.653 16.748 1.00 96.75 92 ALA A CA 1
ATOM 745 C C . ALA A 1 92 ? -6.700 -0.160 16.413 1.00 96.75 92 ALA A C 1
ATOM 747 O O . ALA A 1 92 ? -5.722 0.587 16.395 1.00 96.75 92 ALA A O 1
ATOM 748 N N . ILE A 1 93 ? -7.934 0.316 16.225 1.00 97.94 93 ILE A N 1
ATOM 749 C CA . ILE A 1 93 ? -8.220 1.740 15.981 1.00 97.94 93 ILE A CA 1
ATOM 750 C C . ILE A 1 93 ? -7.727 2.598 17.154 1.00 97.94 93 ILE A C 1
ATOM 752 O O . ILE A 1 93 ? -7.041 3.602 16.947 1.00 97.94 93 ILE A O 1
ATOM 756 N N . ASN A 1 94 ? -8.028 2.193 18.389 1.00 97.56 94 ASN A N 1
ATOM 757 C CA . ASN A 1 94 ? -7.615 2.911 19.590 1.00 97.56 94 ASN A CA 1
ATOM 758 C C . ASN A 1 94 ? -6.092 2.931 19.744 1.00 97.56 94 ASN A C 1
ATOM 760 O O . ASN A 1 94 ? -5.548 3.969 20.120 1.00 97.56 94 ASN A O 1
ATOM 764 N N . LYS A 1 95 ? -5.388 1.843 19.401 1.00 97.88 95 LYS A N 1
ATOM 765 C CA . LYS A 1 95 ? -3.921 1.825 19.432 1.00 97.88 95 LYS A CA 1
ATOM 766 C C . LYS A 1 95 ? -3.311 2.760 18.394 1.00 97.88 95 LYS A C 1
ATOM 768 O O . LYS A 1 95 ? -2.405 3.528 18.720 1.00 97.88 95 LYS A O 1
ATOM 773 N N . ALA A 1 96 ? -3.803 2.727 17.157 1.00 98.00 96 ALA A N 1
ATOM 774 C CA . ALA A 1 96 ? -3.346 3.640 16.114 1.00 98.00 96 ALA A CA 1
ATOM 775 C C . ALA A 1 96 ? -3.612 5.107 16.506 1.00 98.00 96 ALA A C 1
ATOM 777 O O . ALA A 1 96 ? -2.764 5.975 16.287 1.00 98.00 96 ALA A O 1
ATOM 778 N N . TYR A 1 97 ? -4.744 5.379 17.163 1.00 98.38 97 TYR A N 1
ATOM 779 C CA . TYR A 1 97 ? -5.067 6.704 17.684 1.00 98.38 97 TYR A CA 1
ATOM 780 C C . TYR A 1 97 ? -4.159 7.120 18.845 1.00 98.38 97 TYR A C 1
ATOM 782 O O . TYR A 1 97 ? -3.659 8.240 18.839 1.00 98.38 97 TYR A O 1
ATOM 790 N N . GLU A 1 98 ? -3.879 6.235 19.803 1.00 98.19 98 GLU A N 1
ATOM 791 C CA . GLU A 1 98 ? -2.929 6.478 20.898 1.00 98.19 98 GLU A CA 1
ATOM 792 C C . GLU A 1 98 ? -1.546 6.871 20.355 1.00 98.19 98 GLU A C 1
ATOM 794 O O . GLU A 1 98 ? -0.987 7.898 20.748 1.00 98.19 98 GLU A O 1
ATOM 799 N N . ILE A 1 99 ? -1.025 6.095 19.398 1.00 97.75 99 ILE A N 1
ATOM 800 C CA . ILE A 1 99 ? 0.251 6.366 18.726 1.00 97.75 99 ILE A CA 1
ATOM 801 C C . ILE A 1 99 ? 0.204 7.724 18.028 1.00 97.75 99 ILE A C 1
ATOM 803 O O . ILE A 1 99 ? 1.086 8.554 18.248 1.00 97.75 99 ILE A O 1
ATOM 807 N N . HIS A 1 100 ? -0.845 7.999 17.249 1.00 97.50 100 HIS A N 1
ATOM 808 C CA . HIS A 1 100 ? -1.019 9.300 16.618 1.00 97.50 100 HIS A CA 1
ATOM 809 C C . HIS A 1 100 ? -1.034 10.438 17.649 1.00 97.50 100 HIS A C 1
ATOM 811 O O . HIS A 1 100 ? -0.355 11.443 17.461 1.00 97.50 100 HIS A O 1
ATOM 817 N N . MET A 1 101 ? -1.750 10.298 18.766 1.00 97.81 101 MET A N 1
ATOM 818 C CA . MET A 1 101 ? -1.848 11.315 19.822 1.00 97.81 101 MET A CA 1
ATOM 819 C C . MET A 1 101 ? -0.524 11.570 20.557 1.00 97.81 101 MET A C 1
ATOM 821 O O . MET A 1 101 ? -0.324 12.672 21.065 1.00 97.81 101 MET A O 1
ATOM 825 N N . SER A 1 102 ? 0.382 10.590 20.585 1.00 96.44 102 SER A N 1
ATOM 826 C CA . SER A 1 102 ? 1.677 10.663 21.282 1.00 96.44 102 SER A CA 1
ATOM 827 C C . SER A 1 102 ? 2.758 11.502 20.583 1.00 96.44 102 SER A C 1
ATOM 829 O O . SER A 1 102 ? 3.829 11.720 21.147 1.00 96.44 102 SER A O 1
ATOM 831 N N . THR A 1 103 ? 2.500 11.969 19.362 1.00 93.31 103 THR A N 1
ATOM 832 C CA . THR A 1 103 ? 3.478 12.669 18.518 1.00 93.31 103 THR A CA 1
ATOM 833 C C . THR A 1 103 ? 2.865 13.915 17.868 1.00 93.31 103 THR A C 1
ATOM 835 O O . THR A 1 103 ? 1.697 14.222 18.101 1.00 93.31 103 THR A O 1
ATOM 838 N N . ASP A 1 104 ? 3.604 14.665 17.051 1.00 92.00 104 ASP A N 1
ATOM 839 C CA . ASP A 1 104 ? 3.043 15.810 16.317 1.00 92.00 104 ASP A CA 1
ATOM 840 C C . ASP A 1 104 ? 2.031 15.362 15.251 1.00 92.00 104 ASP A C 1
ATOM 842 O O . ASP A 1 104 ? 2.020 14.213 14.810 1.00 92.00 104 ASP A O 1
ATOM 846 N N . LYS A 1 105 ? 1.126 16.259 14.842 1.00 86.38 105 LYS A N 1
ATOM 847 C CA . LYS A 1 105 ? 0.011 15.918 13.934 1.00 86.38 105 LYS A CA 1
ATOM 848 C C . LYS A 1 105 ? 0.446 15.343 12.577 1.00 86.38 105 LYS A C 1
ATOM 850 O O . LYS A 1 105 ? -0.257 14.488 12.062 1.00 86.38 105 LYS A O 1
ATOM 855 N N . ASP A 1 106 ? 1.607 15.745 12.062 1.00 86.44 106 ASP A N 1
ATOM 856 C CA . ASP A 1 106 ? 2.092 15.355 10.728 1.00 86.44 106 ASP A CA 1
ATOM 857 C C . ASP A 1 106 ? 3.149 14.227 10.791 1.00 86.44 106 ASP A C 1
ATOM 859 O O . ASP A 1 106 ? 3.731 13.832 9.776 1.00 86.44 106 ASP A O 1
ATOM 863 N N . ASN A 1 107 ? 3.446 13.707 11.990 1.00 91.94 107 ASN A N 1
ATOM 864 C CA . ASN A 1 107 ? 4.478 12.682 12.156 1.00 91.94 107 ASN A CA 1
ATOM 865 C C . ASN A 1 107 ? 4.003 11.300 11.726 1.00 91.94 107 ASN A C 1
ATOM 867 O O . ASN A 1 107 ? 4.794 10.556 11.148 1.00 91.94 107 ASN A O 1
ATOM 871 N N . ILE A 1 108 ? 2.729 10.984 11.951 1.00 95.50 108 ILE A N 1
ATOM 872 C CA . ILE A 1 108 ? 2.111 9.743 11.498 1.00 95.50 108 ILE A CA 1
ATOM 873 C C . ILE A 1 108 ? 0.603 9.923 11.362 1.00 95.50 108 ILE A C 1
ATOM 875 O O . ILE A 1 108 ? -0.002 10.576 12.196 1.00 95.50 108 ILE A O 1
ATOM 879 N N . GLU A 1 109 ? -0.002 9.329 10.350 1.00 97.75 109 GLU A N 1
ATOM 880 C CA . GLU A 1 109 ? -1.439 9.222 10.108 1.00 97.75 109 GLU A CA 1
ATOM 881 C C . GLU A 1 109 ? -1.719 7.786 9.655 1.00 97.75 109 GLU A C 1
ATOM 883 O O . GLU A 1 109 ? -0.839 7.141 9.074 1.00 97.75 109 GLU A O 1
ATOM 888 N N . PHE A 1 110 ? -2.934 7.292 9.894 1.00 98.50 110 PHE A N 1
ATOM 889 C CA . PHE A 1 110 ? -3.313 5.919 9.562 1.00 98.50 110 PHE A CA 1
ATOM 890 C C . PHE A 1 110 ? -4.634 5.858 8.800 1.00 98.50 110 PHE A C 1
ATOM 892 O O . PHE A 1 110 ? -5.565 6.608 9.086 1.00 98.50 110 PHE A O 1
ATOM 899 N N . ILE A 1 111 ? -4.734 4.903 7.882 1.00 98.75 111 ILE A N 1
ATOM 900 C CA . ILE A 1 111 ? -6.003 4.403 7.355 1.00 98.75 111 ILE A CA 1
ATOM 901 C C . ILE A 1 111 ? -6.058 2.912 7.675 1.00 98.75 111 ILE A C 1
ATOM 903 O O . ILE A 1 111 ? -5.147 2.172 7.314 1.00 98.75 111 ILE A O 1
ATOM 907 N N . LEU A 1 112 ? -7.115 2.473 8.350 1.00 98.62 112 LEU A N 1
ATOM 908 C CA . LEU A 1 112 ? -7.407 1.062 8.573 1.00 98.62 112 LEU A CA 1
ATOM 909 C C . LEU A 1 112 ? -8.624 0.708 7.725 1.00 98.62 112 LEU A C 1
ATOM 911 O O . LEU A 1 112 ? -9.695 1.290 7.908 1.00 98.62 112 LEU A O 1
ATOM 915 N N . CYS A 1 113 ? -8.456 -0.237 6.805 1.00 98.38 113 CYS A N 1
ATOM 916 C CA . CYS A 1 113 ? -9.565 -0.839 6.078 1.00 98.38 113 CYS A CA 1
ATOM 917 C C . CYS A 1 113 ? -9.807 -2.238 6.634 1.00 98.38 113 CYS A C 1
ATOM 919 O O . CYS A 1 113 ? -8.897 -3.065 6.661 1.00 98.38 113 CYS A O 1
ATOM 921 N N . TYR A 1 114 ? -11.028 -2.490 7.089 1.00 96.88 114 TYR A N 1
ATOM 922 C CA . TYR A 1 114 ? -11.417 -3.735 7.742 1.00 96.88 114 TYR A CA 1
ATOM 923 C C . TYR A 1 114 ? -12.647 -4.322 7.061 1.00 96.88 114 TYR A C 1
ATOM 925 O O . TYR A 1 114 ? -13.536 -3.565 6.690 1.00 96.88 114 TYR A O 1
ATOM 933 N N . ALA A 1 115 ? -12.711 -5.640 6.909 1.00 96.50 115 ALA A N 1
ATOM 934 C CA . ALA A 1 115 ? -13.915 -6.335 6.468 1.00 96.50 115 ALA A CA 1
ATOM 935 C C . ALA A 1 115 ? -14.503 -7.152 7.621 1.00 96.50 115 ALA A C 1
ATOM 937 O O . ALA A 1 115 ? -13.800 -7.982 8.198 1.00 96.50 115 ALA A O 1
ATOM 938 N N . ASP A 1 116 ? -15.778 -6.924 7.930 1.00 95.00 116 ASP A N 1
ATOM 939 C CA . ASP A 1 116 ? -16.487 -7.612 9.006 1.00 95.00 116 ASP A CA 1
ATOM 940 C C . ASP A 1 116 ? -16.796 -9.087 8.676 1.00 95.00 116 ASP A C 1
ATOM 942 O O . ASP A 1 116 ? -16.431 -9.616 7.616 1.00 95.00 116 ASP A O 1
ATOM 946 N N . ASP A 1 117 ? -17.491 -9.768 9.589 1.00 93.06 117 ASP A N 1
ATOM 947 C CA . ASP A 1 117 ? -17.897 -11.169 9.415 1.00 93.06 117 ASP A CA 1
ATOM 948 C C . ASP A 1 117 ? -18.847 -11.368 8.217 1.00 93.06 117 ASP A C 1
ATOM 950 O O . ASP A 1 117 ? -18.866 -12.437 7.595 1.00 93.06 117 ASP A O 1
ATOM 954 N N . ASN A 1 118 ? -19.597 -10.326 7.843 1.00 92.69 118 ASN A N 1
ATOM 955 C CA . ASN A 1 118 ? -20.460 -10.304 6.663 1.00 92.69 118 ASN A CA 1
ATOM 956 C C . ASN A 1 118 ? -19.698 -9.935 5.381 1.00 92.69 118 ASN A C 1
ATOM 958 O O . ASN A 1 118 ? -20.259 -10.038 4.291 1.00 92.69 118 ASN A O 1
ATOM 962 N N . ASN A 1 119 ? -18.399 -9.633 5.478 1.00 91.56 119 ASN A N 1
ATOM 963 C CA . ASN A 1 119 ? -17.548 -9.112 4.407 1.00 91.56 119 ASN A CA 1
ATOM 964 C C . ASN A 1 119 ? -17.914 -7.684 3.978 1.00 91.56 119 ASN A C 1
ATOM 966 O O . ASN A 1 119 ? -17.507 -7.246 2.903 1.00 91.56 119 ASN A O 1
ATOM 970 N N . GLU A 1 120 ? -18.644 -6.950 4.814 1.00 93.88 120 GLU A N 1
ATOM 971 C CA . GLU A 1 120 ? -18.819 -5.519 4.652 1.00 93.88 120 GLU A CA 1
ATOM 972 C C . GLU A 1 120 ? -17.520 -4.811 5.038 1.00 93.88 120 GLU A C 1
ATOM 974 O O . GLU A 1 120 ? -16.945 -5.015 6.107 1.00 93.88 120 GLU A O 1
ATOM 979 N N . THR A 1 121 ? -17.013 -3.996 4.122 1.00 96.12 121 THR A N 1
ATOM 980 C CA . THR A 1 121 ? -15.763 -3.263 4.311 1.00 96.12 121 THR A CA 1
ATOM 981 C C . THR A 1 121 ? -16.016 -1.907 4.958 1.00 96.12 121 THR A C 1
ATOM 983 O O . THR A 1 121 ? -16.900 -1.176 4.512 1.00 96.12 121 THR A O 1
ATOM 986 N N . HIS A 1 122 ? -15.167 -1.513 5.900 1.00 97.50 122 HIS A N 1
ATOM 987 C CA . HIS A 1 122 ? -15.194 -0.253 6.638 1.00 97.50 122 HIS A CA 1
ATOM 988 C C . HIS A 1 122 ? -13.854 0.472 6.505 1.00 97.50 122 HIS A C 1
ATOM 990 O O . HIS A 1 122 ? -12.799 -0.164 6.537 1.00 97.50 122 HIS A O 1
ATOM 996 N N . ILE A 1 123 ? -13.894 1.802 6.378 1.00 98.56 123 ILE A N 1
ATOM 997 C CA . ILE A 1 123 ? -12.695 2.648 6.296 1.00 98.56 123 ILE A CA 1
ATOM 998 C C . ILE A 1 123 ? -12.645 3.545 7.531 1.00 98.56 123 ILE A C 1
ATOM 1000 O O . ILE A 1 123 ? -13.541 4.359 7.759 1.00 98.56 123 ILE A O 1
ATOM 1004 N N . TYR A 1 124 ? -11.567 3.430 8.299 1.00 98.56 124 TYR A N 1
ATOM 1005 C CA . TYR A 1 124 ? -11.269 4.286 9.441 1.00 98.56 124 TYR A CA 1
ATOM 1006 C C . TYR A 1 124 ? -10.026 5.112 9.140 1.00 98.56 124 TYR A C 1
ATOM 1008 O O . TYR A 1 124 ? -9.004 4.569 8.729 1.00 98.56 124 TYR A O 1
ATOM 1016 N N . CYS A 1 125 ? -10.098 6.421 9.359 1.00 98.69 125 CYS A N 1
ATOM 1017 C CA . CYS A 1 125 ? -8.981 7.333 9.140 1.00 98.69 125 CYS A CA 1
ATOM 1018 C C . CYS A 1 125 ? -8.608 8.023 10.449 1.00 98.69 125 CYS A C 1
ATOM 1020 O O . CYS A 1 125 ? -9.461 8.601 11.121 1.00 98.69 125 CYS A O 1
ATOM 1022 N N . ILE A 1 126 ? -7.329 7.963 10.802 1.00 98.56 126 ILE A N 1
ATOM 1023 C CA . ILE A 1 126 ? -6.759 8.604 11.980 1.00 98.56 126 ILE A CA 1
ATOM 1024 C C . ILE A 1 126 ? -5.801 9.677 11.492 1.00 98.56 126 ILE A C 1
ATOM 1026 O O . ILE A 1 126 ? -4.719 9.388 10.976 1.00 98.56 126 ILE A O 1
ATOM 1030 N N . LYS A 1 127 ? -6.245 10.919 11.636 1.00 96.88 127 LYS A N 1
ATOM 1031 C CA . LYS A 1 127 ? -5.630 12.098 11.042 1.00 96.88 127 LYS A CA 1
ATOM 1032 C C . LYS A 1 127 ? -6.011 13.329 11.851 1.00 96.88 127 LYS A C 1
ATOM 1034 O O . LYS A 1 127 ? -7.074 13.354 12.460 1.00 96.88 127 LYS A O 1
ATOM 1039 N N . GLU A 1 128 ? -5.146 14.344 11.879 1.00 95.12 128 GLU A N 1
ATOM 1040 C CA . GLU A 1 128 ? -5.439 15.641 12.515 1.00 95.12 128 GLU A CA 1
ATOM 1041 C C . GLU A 1 128 ? -5.924 15.524 13.976 1.00 95.12 128 GLU A C 1
ATOM 1043 O O . GLU A 1 128 ? -6.746 16.309 14.446 1.00 95.12 128 GLU A O 1
ATOM 1048 N N . LYS A 1 129 ? -5.386 14.545 14.717 1.00 95.56 129 LYS A N 1
ATOM 1049 C CA . LYS A 1 129 ? -5.765 14.214 16.102 1.00 95.56 129 LYS A CA 1
ATOM 1050 C C . LYS A 1 129 ? -7.233 13.802 16.252 1.00 95.56 129 LYS A C 1
ATOM 1052 O O . LYS A 1 129 ? -7.824 13.990 17.311 1.00 95.56 129 LYS A O 1
ATOM 1057 N N . GLN A 1 130 ? -7.818 13.224 15.208 1.00 97.06 130 GLN A N 1
ATOM 1058 C CA . GLN A 1 130 ? -9.198 12.751 15.179 1.00 97.06 130 GLN A CA 1
ATOM 1059 C C . GLN A 1 130 ? -9.284 11.328 14.628 1.00 97.06 130 GLN A C 1
ATOM 1061 O O . GLN A 1 130 ? -8.394 10.855 13.920 1.00 97.06 130 GLN A O 1
ATOM 1066 N N . ILE A 1 131 ? -10.388 10.656 14.963 1.00 98.31 131 ILE A N 1
ATOM 1067 C CA . ILE A 1 131 ? -10.788 9.382 14.366 1.00 98.31 131 ILE A CA 1
ATOM 1068 C C . ILE A 1 131 ? -12.017 9.653 13.497 1.00 98.31 131 ILE A C 1
ATOM 1070 O O . ILE A 1 131 ? -13.094 9.957 14.012 1.00 98.31 131 ILE A O 1
ATOM 1074 N N . HIS A 1 132 ? -11.870 9.507 12.187 1.00 98.12 132 HIS A N 1
ATOM 1075 C CA . HIS A 1 132 ? -12.980 9.483 11.243 1.00 98.12 132 HIS A CA 1
ATOM 1076 C C . HIS A 1 132 ? -13.402 8.031 11.040 1.00 98.12 132 HIS A C 1
ATOM 1078 O O . HIS A 1 132 ? -12.608 7.201 10.592 1.00 98.12 132 HIS A O 1
ATOM 1084 N N . ARG A 1 133 ? -14.637 7.714 11.427 1.00 97.31 133 ARG A N 1
ATOM 1085 C CA . ARG A 1 133 ? -15.150 6.344 11.476 1.00 97.31 133 ARG A CA 1
ATOM 1086 C C . ARG A 1 133 ? -16.064 6.067 10.294 1.00 97.31 133 ARG A C 1
ATOM 1088 O O . ARG A 1 133 ? -16.909 6.900 9.984 1.00 97.31 133 ARG A O 1
ATOM 1095 N N . ASP A 1 134 ? -15.870 4.897 9.695 1.00 95.62 134 ASP A N 1
ATOM 1096 C CA . ASP A 1 134 ? -16.666 4.339 8.601 1.00 95.62 134 ASP A CA 1
ATOM 1097 C C . ASP A 1 134 ? -17.017 5.345 7.494 1.00 95.62 134 ASP A C 1
ATOM 1099 O O . ASP A 1 134 ? -18.173 5.603 7.161 1.00 95.62 134 ASP A O 1
ATOM 1103 N N . VAL A 1 135 ? -15.977 5.966 6.942 1.00 96.94 135 VAL A N 1
ATOM 1104 C CA . VAL A 1 135 ? -16.118 6.935 5.854 1.00 96.94 135 VAL A CA 1
ATOM 1105 C C . VAL A 1 135 ? -16.198 6.231 4.497 1.00 96.94 135 VAL A C 1
ATOM 1107 O O . VAL A 1 135 ? -15.676 5.132 4.313 1.00 96.94 135 VAL A O 1
ATOM 1110 N N . SER A 1 136 ? -16.821 6.874 3.507 1.00 95.19 136 SER A N 1
ATOM 1111 C CA . SER A 1 136 ? -16.826 6.372 2.124 1.00 95.19 136 SER A CA 1
ATOM 1112 C C . SER A 1 136 ? -15.481 6.557 1.425 1.00 95.19 136 SER A C 1
ATOM 1114 O O . SER A 1 136 ? -15.163 5.824 0.497 1.00 95.19 136 SER A O 1
ATOM 1116 N N . SER A 1 137 ? -14.678 7.530 1.857 1.00 96.81 137 SER A N 1
ATOM 1117 C CA . SER A 1 137 ? -13.302 7.695 1.401 1.00 96.81 137 SER A CA 1
ATOM 1118 C C . SER A 1 137 ? -12.445 8.411 2.438 1.00 96.81 137 SER A C 1
ATOM 1120 O O . SER A 1 137 ? -12.951 9.170 3.265 1.00 96.81 137 SER A O 1
ATOM 1122 N N . ALA A 1 138 ? -11.140 8.167 2.385 1.00 98.25 138 ALA A N 1
ATOM 1123 C CA . ALA A 1 138 ? -10.146 8.723 3.288 1.00 98.25 138 ALA A CA 1
ATOM 1124 C C . ALA A 1 138 ? -8.847 9.034 2.542 1.00 98.25 138 ALA A C 1
ATOM 1126 O O . ALA A 1 138 ? -8.535 8.422 1.523 1.00 98.25 138 ALA A O 1
ATOM 1127 N N . TRP A 1 139 ? -8.063 9.969 3.073 1.00 98.25 139 TRP A N 1
ATOM 1128 C CA . TRP A 1 139 ? -6.737 10.275 2.550 1.00 98.25 139 TRP A CA 1
ATOM 1129 C C . TRP A 1 139 ? -5.791 10.705 3.668 1.00 98.25 139 TRP A C 1
ATOM 1131 O O . TRP A 1 139 ? -6.204 11.368 4.624 1.00 98.25 139 TRP A O 1
ATOM 1141 N N . ILE A 1 140 ? -4.515 10.362 3.520 1.00 97.94 140 ILE A N 1
ATOM 1142 C CA . ILE A 1 140 ? -3.440 10.729 4.449 1.00 97.94 140 ILE A CA 1
ATOM 1143 C C . ILE A 1 140 ? -2.186 11.154 3.675 1.00 97.94 140 ILE A C 1
ATOM 1145 O O . ILE A 1 140 ? -1.996 10.785 2.511 1.00 97.94 140 ILE A O 1
ATOM 1149 N N . GLY A 1 141 ? -1.332 11.951 4.317 1.00 95.38 141 GLY A N 1
ATOM 1150 C CA . GLY A 1 141 ? -0.081 12.434 3.737 1.00 95.38 141 GLY A CA 1
ATOM 1151 C C . GLY A 1 141 ? -0.221 13.695 2.871 1.00 95.38 141 GLY A C 1
ATOM 1152 O O . GLY A 1 141 ? -0.734 14.709 3.340 1.00 95.38 141 GLY A O 1
ATOM 1153 N N . SER A 1 142 ? 0.299 13.686 1.638 1.00 95.69 142 SER A N 1
ATOM 1154 C CA . SER A 1 142 ? 0.473 14.897 0.818 1.00 95.69 142 SER A CA 1
ATOM 1155 C C . SER A 1 142 ? -0.850 15.591 0.483 1.00 95.69 142 SER A C 1
ATOM 1157 O O . SER A 1 142 ? -1.657 15.117 -0.321 1.00 95.69 142 SER A O 1
ATOM 1159 N N . TYR A 1 143 ? -1.029 16.787 1.048 1.00 95.44 143 TYR A N 1
ATOM 1160 C CA . TYR A 1 143 ? -2.151 17.669 0.727 1.00 95.44 143 TYR A CA 1
ATOM 1161 C C . TYR A 1 143 ? -2.139 18.115 -0.742 1.00 95.44 143 TYR A C 1
ATOM 1163 O O . TYR A 1 143 ? -3.193 18.212 -1.365 1.00 95.44 143 TYR A O 1
ATOM 1171 N N . ALA A 1 144 ? -0.956 18.364 -1.315 1.00 96.88 144 ALA A N 1
ATOM 1172 C CA . ALA A 1 144 ? -0.826 18.782 -2.710 1.00 96.88 144 ALA A CA 1
ATOM 1173 C C . ALA A 1 144 ? -1.304 17.685 -3.675 1.00 96.88 144 ALA A C 1
ATOM 1175 O O . ALA A 1 144 ? -2.041 17.979 -4.619 1.00 96.88 144 ALA A O 1
ATOM 1176 N N . ALA A 1 145 ? -0.940 16.425 -3.411 1.00 97.25 145 ALA A N 1
ATOM 1177 C CA . ALA A 1 145 ? -1.414 15.281 -4.185 1.00 97.25 145 ALA A CA 1
ATOM 1178 C C . ALA A 1 145 ? -2.930 15.084 -4.040 1.00 97.25 145 ALA A C 1
ATOM 1180 O O . ALA A 1 145 ? -3.625 14.941 -5.047 1.00 97.25 145 ALA A O 1
ATOM 1181 N N . PHE A 1 146 ? -3.470 15.189 -2.820 1.00 97.19 146 PHE A N 1
ATOM 1182 C CA . PHE A 1 146 ? -4.915 15.117 -2.598 1.00 97.19 146 PHE A CA 1
ATOM 1183 C C . PHE A 1 146 ? -5.680 16.223 -3.335 1.00 97.19 146 PHE A C 1
ATOM 1185 O O . PHE A 1 146 ? -6.643 15.946 -4.048 1.00 97.19 146 PHE A O 1
ATOM 1192 N N . HIS A 1 147 ? -5.238 17.477 -3.224 1.00 97.12 147 HIS A N 1
ATOM 1193 C CA . HIS A 1 147 ? -5.870 18.590 -3.929 1.00 97.12 147 HIS A CA 1
ATOM 1194 C C . HIS A 1 147 ? -5.846 18.371 -5.446 1.00 97.12 147 HIS A C 1
ATOM 1196 O O . HIS A 1 147 ? -6.836 18.636 -6.129 1.00 97.12 147 HIS A O 1
ATOM 1202 N N . LYS A 1 148 ? -4.739 17.844 -5.982 1.00 96.75 148 LYS A N 1
ATOM 1203 C CA . LYS A 1 148 ? -4.636 17.528 -7.406 1.00 96.75 148 LYS A CA 1
ATOM 1204 C C . LYS A 1 148 ? -5.588 16.403 -7.822 1.00 96.75 148 LYS A C 1
ATOM 1206 O O . LYS A 1 148 ? -6.235 16.532 -8.857 1.00 96.75 148 LYS A O 1
ATOM 1211 N N . LEU A 1 149 ? -5.735 15.354 -7.011 1.00 95.69 149 LEU A N 1
ATOM 1212 C CA . LEU A 1 149 ? -6.724 14.295 -7.238 1.00 95.69 149 LEU A CA 1
ATOM 1213 C C . LEU A 1 149 ? -8.146 14.871 -7.316 1.00 95.69 149 LEU A C 1
ATOM 1215 O O . LEU A 1 149 ? -8.896 14.549 -8.237 1.00 95.69 149 LEU A O 1
ATOM 1219 N N . GLN A 1 150 ? -8.501 15.769 -6.394 1.00 94.62 150 GLN A N 1
ATOM 1220 C CA . GLN A 1 150 ? -9.810 16.427 -6.391 1.00 94.62 150 GLN A CA 1
ATOM 1221 C C . GLN A 1 150 ? -10.007 17.339 -7.614 1.00 94.62 150 GLN A C 1
ATOM 1223 O O . GLN A 1 150 ?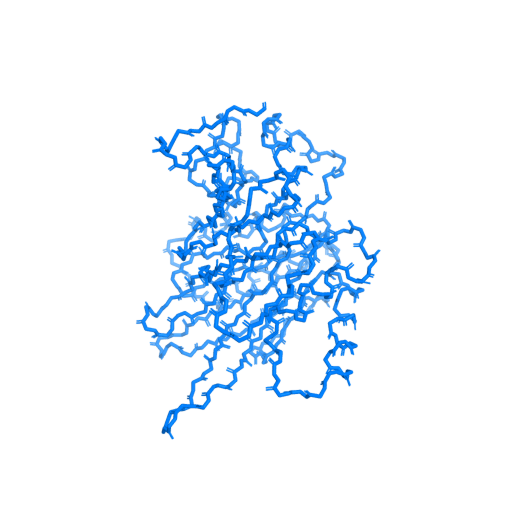 -11.079 17.334 -8.213 1.00 94.62 150 GLN A O 1
ATOM 1228 N N . GLU A 1 151 ? -8.976 18.076 -8.034 1.00 93.44 151 GLU A N 1
ATOM 1229 C CA . GLU A 1 151 ? -9.009 18.890 -9.256 1.00 93.44 151 GLU A CA 1
ATOM 1230 C C . GLU A 1 151 ? -9.255 18.035 -10.508 1.00 93.44 151 GLU A C 1
ATOM 1232 O O . GLU A 1 151 ? -10.079 18.400 -11.346 1.00 93.44 151 GLU A O 1
ATOM 1237 N N . LEU A 1 152 ? -8.555 16.902 -10.636 1.00 91.69 152 LEU A N 1
ATOM 1238 C CA . LEU A 1 152 ? -8.711 15.975 -11.760 1.00 91.69 152 LEU A CA 1
ATOM 1239 C C . LEU A 1 152 ? -10.126 15.388 -11.803 1.00 91.69 152 LEU A C 1
ATOM 1241 O O . LEU A 1 152 ? -10.757 15.389 -12.856 1.00 91.69 152 LEU A O 1
ATOM 1245 N N . ARG A 1 153 ? -10.662 15.001 -10.640 1.00 88.69 153 ARG A N 1
ATOM 1246 C CA . ARG A 1 153 ? -12.052 14.548 -10.491 1.00 88.69 153 ARG A CA 1
ATOM 1247 C C . ARG A 1 153 ? -13.058 15.595 -10.970 1.00 88.69 153 ARG A C 1
ATOM 1249 O O . ARG A 1 153 ? -13.995 15.261 -11.675 1.00 88.69 153 ARG A O 1
ATOM 1256 N N . MET A 1 154 ? -12.876 16.869 -10.630 1.00 87.06 154 MET A N 1
ATOM 1257 C CA . MET A 1 154 ? -13.824 17.916 -11.040 1.00 87.06 154 MET A CA 1
ATOM 1258 C C . MET A 1 154 ? -13.752 18.279 -12.531 1.00 87.06 154 MET A C 1
ATOM 1260 O O . MET A 1 154 ? -14.696 18.873 -13.048 1.00 87.06 154 MET A O 1
ATOM 1264 N N . LYS A 1 155 ? -12.629 17.998 -13.203 1.00 81.94 155 LYS A N 1
ATOM 1265 C CA . LYS A 1 155 ? -12.395 18.370 -14.608 1.00 81.94 155 LYS A CA 1
ATOM 1266 C C . LYS A 1 155 ? -12.855 17.316 -15.606 1.00 81.94 155 LYS A C 1
ATOM 1268 O O . LYS A 1 155 ? -13.258 17.685 -16.706 1.00 81.94 155 LYS A O 1
ATOM 1273 N N . ASP A 1 156 ? -12.751 16.044 -15.246 1.00 65.69 156 ASP A N 1
ATOM 1274 C CA . ASP A 1 156 ? -13.059 14.943 -16.149 1.00 65.69 156 ASP A CA 1
ATOM 1275 C C . ASP A 1 156 ? -14.551 14.565 -16.025 1.00 65.69 156 ASP A C 1
ATOM 1277 O O . ASP A 1 156 ? -15.047 14.261 -14.942 1.00 65.69 156 ASP A O 1
ATOM 1281 N N . ASP A 1 157 ? -15.285 14.619 -17.145 1.00 55.69 157 ASP A N 1
ATOM 1282 C CA . ASP A 1 157 ? -16.704 14.241 -17.225 1.00 55.69 157 ASP A CA 1
ATOM 1283 C C . ASP A 1 157 ? -16.835 12.736 -16.897 1.00 55.69 157 ASP A C 1
ATOM 1285 O O . ASP A 1 157 ? -16.296 11.859 -17.578 1.00 55.69 157 ASP A O 1
ATOM 1289 N N . PHE A 1 158 ? -17.481 12.448 -15.771 1.00 50.81 158 PHE A N 1
ATOM 1290 C CA . PHE A 1 158 ? -17.115 11.415 -14.789 1.00 50.81 158 PHE A CA 1
ATOM 1291 C C . PHE A 1 158 ? -17.480 9.951 -15.140 1.00 50.81 158 PHE A C 1
ATOM 1293 O O . PHE A 1 158 ? -17.813 9.175 -14.249 1.00 50.81 158 PHE A O 1
ATOM 1300 N N . SER A 1 159 ? -17.467 9.532 -16.410 1.00 49.59 159 SER A N 1
ATOM 1301 C CA . SER A 1 159 ? -18.006 8.204 -16.787 1.00 49.59 159 SER A CA 1
ATOM 1302 C C . SER A 1 159 ? -16.988 7.122 -17.170 1.00 49.59 159 SER A C 1
ATOM 1304 O O . SER A 1 159 ? -17.384 5.963 -17.261 1.00 49.59 159 SER A O 1
ATOM 1306 N N . ALA A 1 160 ? -15.702 7.440 -17.378 1.00 48.47 160 ALA A N 1
ATOM 1307 C CA . ALA A 1 160 ? -14.786 6.480 -18.022 1.00 48.47 160 ALA A CA 1
ATOM 1308 C C . ALA A 1 160 ? -13.410 6.251 -17.366 1.00 48.47 160 ALA A C 1
ATOM 1310 O O . ALA A 1 160 ? -12.745 5.284 -17.735 1.00 48.47 160 ALA A O 1
ATOM 1311 N N . GLN A 1 161 ? -12.945 7.089 -16.429 1.00 57.81 161 GLN A N 1
ATOM 1312 C CA . GLN A 1 161 ? -11.617 6.904 -15.817 1.00 57.81 161 GLN A CA 1
ATOM 1313 C C . GLN A 1 161 ? -11.712 6.246 -14.436 1.00 57.81 161 GLN A C 1
ATOM 1315 O O . GLN A 1 161 ? -12.395 6.739 -13.543 1.00 57.81 161 GLN A O 1
ATOM 1320 N N . ASN A 1 162 ? -10.997 5.132 -14.272 1.00 81.00 162 ASN A N 1
ATOM 1321 C CA . ASN A 1 162 ? -10.819 4.430 -13.000 1.00 81.00 162 ASN A CA 1
ATOM 1322 C C . ASN A 1 162 ? -10.031 5.324 -12.016 1.00 81.00 162 ASN A C 1
ATOM 1324 O O . ASN A 1 162 ? -9.053 5.954 -12.415 1.00 81.00 162 ASN A O 1
ATOM 1328 N N . THR A 1 163 ? -10.402 5.372 -10.731 1.00 90.44 163 THR A N 1
ATOM 1329 C CA . THR A 1 163 ? -9.684 6.154 -9.705 1.00 90.44 163 THR A CA 1
ATOM 1330 C C . THR A 1 163 ? -8.182 5.886 -9.680 1.00 90.44 163 THR A C 1
ATOM 1332 O O . THR A 1 163 ? -7.422 6.824 -9.443 1.00 90.44 163 THR A O 1
ATOM 1335 N N . LEU A 1 164 ? -7.728 4.666 -9.993 1.00 92.25 164 LEU A N 1
ATOM 1336 C CA . LEU A 1 164 ? -6.299 4.366 -10.110 1.00 92.25 164 LEU A CA 1
ATOM 1337 C C . LEU A 1 164 ? -5.583 5.328 -11.073 1.00 92.25 164 LEU A C 1
ATOM 1339 O O . LEU A 1 164 ? -4.534 5.864 -10.728 1.00 92.25 164 LEU A O 1
ATOM 1343 N N . SER A 1 165 ? -6.155 5.609 -12.251 1.00 91.38 165 SER A N 1
ATOM 1344 C CA . SER A 1 165 ? -5.526 6.516 -13.221 1.00 91.38 165 SER A CA 1
ATOM 1345 C C . SER A 1 165 ? -5.519 7.961 -12.731 1.00 91.38 165 SER A C 1
ATOM 1347 O O . SER A 1 165 ? -4.547 8.683 -12.950 1.00 91.38 165 SER A O 1
ATOM 1349 N N . LEU A 1 166 ? -6.578 8.386 -12.036 1.00 93.56 166 LEU A N 1
ATOM 1350 C CA . LEU A 1 166 ? -6.646 9.716 -11.427 1.00 93.56 166 LEU A CA 1
ATOM 1351 C C . LEU A 1 166 ? -5.619 9.866 -10.301 1.00 93.56 166 LEU A C 1
ATOM 1353 O O . LEU A 1 166 ? -4.971 10.906 -10.203 1.00 93.56 166 LEU A O 1
ATOM 1357 N N . PHE A 1 167 ? -5.437 8.829 -9.482 1.00 95.81 167 PHE A N 1
ATOM 1358 C CA . PHE A 1 167 ? -4.436 8.799 -8.421 1.00 95.81 167 PHE A CA 1
ATOM 1359 C C . PHE A 1 167 ? -3.016 8.870 -8.992 1.00 95.81 167 PHE A C 1
ATOM 1361 O O . PHE A 1 167 ? -2.237 9.720 -8.563 1.00 95.81 167 PHE A O 1
ATOM 1368 N N . THR A 1 168 ? -2.699 8.052 -10.003 1.00 94.50 168 THR A N 1
ATOM 1369 C CA . THR A 1 168 ? -1.398 8.080 -10.691 1.00 94.50 168 THR A CA 1
ATOM 1370 C C . THR A 1 168 ? -1.097 9.472 -11.243 1.00 94.50 168 THR A C 1
ATOM 1372 O O . THR A 1 168 ? -0.066 10.059 -10.914 1.00 94.50 168 THR A O 1
ATOM 1375 N N . ARG A 1 169 ? -2.040 10.065 -11.987 1.00 93.88 169 ARG A N 1
ATOM 1376 C CA . ARG A 1 169 ? -1.895 11.431 -12.513 1.00 93.88 169 ARG A CA 1
ATOM 1377 C C . ARG A 1 169 ? -1.748 12.468 -11.405 1.00 93.88 169 ARG A C 1
ATOM 1379 O O . ARG A 1 169 ? -0.980 13.414 -11.548 1.00 93.88 169 ARG A O 1
ATOM 1386 N N . ALA A 1 170 ? -2.463 12.317 -10.291 1.00 96.44 170 ALA A N 1
ATOM 1387 C CA . ALA A 1 170 ? -2.336 13.230 -9.163 1.00 96.44 170 ALA A CA 1
ATOM 1388 C C . ALA A 1 170 ? -0.924 13.196 -8.567 1.00 96.44 170 ALA A C 1
ATOM 1390 O O . ALA A 1 170 ? -0.336 14.254 -8.350 1.00 96.44 170 ALA A O 1
ATOM 1391 N N . VAL A 1 171 ? -0.358 12.004 -8.361 1.00 96.44 171 VAL A N 1
ATOM 1392 C CA . VAL A 1 171 ? 1.020 11.828 -7.877 1.00 96.44 171 VAL A CA 1
ATOM 1393 C C . VAL A 1 171 ? 2.031 12.447 -8.848 1.00 96.44 171 VAL A C 1
ATOM 1395 O O . VAL A 1 171 ? 2.924 13.172 -8.413 1.00 96.44 171 VAL A O 1
ATOM 1398 N N . GLU A 1 172 ? 1.864 12.237 -10.154 1.00 93.19 172 GLU A N 1
ATOM 1399 C CA . GLU A 1 172 ? 2.760 12.771 -11.190 1.00 93.19 172 GLU A CA 1
ATOM 1400 C C . GLU A 1 172 ? 2.667 14.300 -11.346 1.00 93.19 172 GLU A C 1
ATOM 1402 O O . GLU A 1 172 ? 3.682 14.983 -11.503 1.00 93.19 172 GLU A O 1
ATOM 1407 N N . GLU A 1 173 ? 1.457 14.864 -11.293 1.00 94.56 173 GLU A N 1
ATOM 1408 C CA . GLU A 1 173 ? 1.206 16.270 -11.622 1.00 94.56 173 GLU A CA 1
ATOM 1409 C C . GLU A 1 173 ? 1.224 17.219 -10.401 1.00 94.56 173 GLU A C 1
ATOM 1411 O O . GLU A 1 173 ? 1.273 18.440 -10.584 1.00 94.56 173 GLU A O 1
ATOM 1416 N N . CYS A 1 174 ? 1.178 16.718 -9.157 1.00 93.75 174 CYS A N 1
ATOM 1417 C CA . CYS A 1 174 ? 1.035 17.560 -7.953 1.00 93.75 174 CYS A CA 1
ATOM 1418 C C . CYS A 1 174 ? 2.268 18.401 -7.583 1.00 93.75 174 CYS A C 1
ATOM 1420 O O . CYS A 1 174 ? 2.163 19.293 -6.741 1.00 93.75 1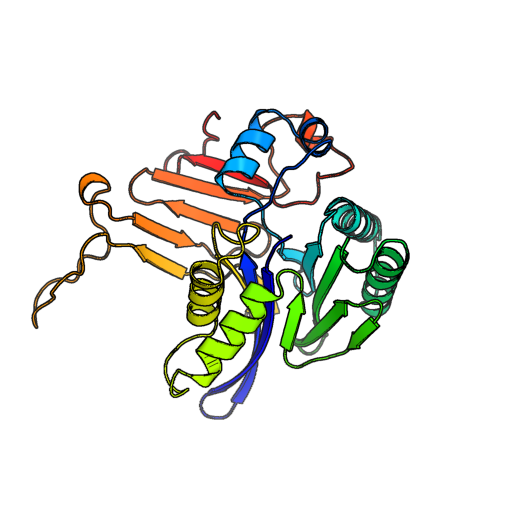74 CYS A O 1
ATOM 1422 N N . LYS A 1 175 ? 3.425 18.145 -8.212 1.00 91.81 175 LYS A N 1
ATOM 1423 C CA . LYS A 1 175 ? 4.718 18.822 -7.968 1.00 91.81 175 LYS A CA 1
ATOM 1424 C C . LYS A 1 175 ? 5.283 18.666 -6.547 1.00 91.81 175 LYS A C 1
ATOM 1426 O O . LYS A 1 175 ? 6.301 19.288 -6.239 1.00 91.81 175 LYS A O 1
ATOM 1431 N N . ASP A 1 176 ? 4.673 17.846 -5.696 1.00 91.94 176 ASP A N 1
ATOM 1432 C CA . ASP A 1 176 ? 5.224 17.489 -4.391 1.00 91.94 176 ASP A CA 1
ATOM 1433 C C . ASP A 1 176 ? 6.332 16.445 -4.581 1.00 91.94 176 ASP A C 1
ATOM 1435 O O . ASP A 1 176 ? 6.110 15.347 -5.087 1.00 91.94 176 ASP A O 1
ATOM 1439 N N . ASN A 1 177 ? 7.561 16.784 -4.194 1.00 90.38 177 ASN A N 1
ATOM 1440 C CA . ASN A 1 177 ? 8.705 15.896 -4.378 1.00 90.38 177 ASN A CA 1
ATOM 1441 C C . ASN A 1 177 ? 8.757 14.748 -3.357 1.00 90.38 177 ASN A C 1
ATOM 1443 O O . ASN A 1 177 ? 9.636 13.891 -3.478 1.00 90.38 177 ASN A O 1
ATOM 1447 N N . THR A 1 178 ? 7.851 14.708 -2.382 1.00 89.94 178 THR A N 1
ATOM 1448 C CA . THR A 1 178 ? 7.779 13.637 -1.384 1.00 89.94 178 THR A CA 1
ATOM 1449 C C . THR A 1 178 ? 6.987 12.424 -1.866 1.00 89.94 178 THR A C 1
ATOM 1451 O O . THR A 1 178 ? 7.227 11.333 -1.359 1.00 89.94 178 THR A O 1
ATOM 1454 N N . VAL A 1 179 ? 6.161 12.574 -2.908 1.00 93.62 179 VAL A N 1
ATOM 1455 C CA . VAL A 1 179 ? 5.370 11.487 -3.507 1.00 93.62 179 VAL A CA 1
ATOM 1456 C C . VAL A 1 179 ? 5.975 10.988 -4.826 1.00 93.62 179 VAL A C 1
ATOM 1458 O O . VAL A 1 179 ? 6.736 11.704 -5.493 1.00 93.62 179 VAL A O 1
ATOM 1461 N N . GLY A 1 180 ? 5.700 9.734 -5.187 1.00 94.12 180 GLY A N 1
ATOM 1462 C CA . GLY A 1 180 ? 6.086 9.128 -6.466 1.00 94.12 180 GLY A CA 1
ATOM 1463 C C . GLY A 1 180 ? 6.429 7.640 -6.370 1.00 94.12 180 GLY A C 1
ATOM 1464 O O . GLY A 1 180 ? 6.019 6.938 -5.452 1.00 94.12 180 GLY A O 1
ATOM 1465 N N . GLY A 1 181 ? 7.264 7.164 -7.293 1.00 93.50 181 GLY A N 1
ATOM 1466 C CA . GLY A 1 181 ? 7.612 5.744 -7.362 1.00 93.50 181 GLY A CA 1
ATOM 1467 C C . GLY A 1 181 ? 6.490 4.931 -8.003 1.00 93.50 181 GLY A C 1
ATOM 1468 O O . GLY A 1 181 ? 5.784 5.439 -8.871 1.00 93.50 181 GLY A O 1
ATOM 1469 N N . PHE A 1 182 ? 6.346 3.673 -7.593 1.00 95.50 182 PHE A N 1
ATOM 1470 C CA . PHE A 1 182 ? 5.253 2.830 -8.069 1.00 95.50 182 PHE A CA 1
ATOM 1471 C C . PHE A 1 182 ? 3.968 3.178 -7.330 1.00 95.50 182 PHE A C 1
ATOM 1473 O O . PHE A 1 182 ? 3.994 3.541 -6.154 1.00 95.50 182 PHE A O 1
ATOM 1480 N N . ILE A 1 183 ? 2.842 3.039 -8.019 1.00 96.62 183 ILE A N 1
ATOM 1481 C CA . ILE A 1 183 ? 1.530 3.107 -7.389 1.00 96.62 183 ILE A CA 1
ATOM 1482 C C . ILE A 1 183 ? 1.144 1.687 -6.997 1.00 96.62 183 ILE A C 1
ATOM 1484 O O . ILE A 1 183 ? 1.197 0.778 -7.818 1.00 96.62 183 ILE A O 1
ATOM 1488 N N . ILE A 1 184 ? 0.792 1.462 -5.740 1.00 97.69 184 ILE A N 1
ATOM 1489 C CA . ILE A 1 184 ? 0.304 0.178 -5.243 1.00 97.69 184 ILE A CA 1
ATOM 1490 C C . ILE A 1 184 ? -1.193 0.313 -5.012 1.00 97.69 184 ILE A C 1
ATOM 1492 O O . ILE A 1 184 ? -1.628 1.255 -4.348 1.00 97.69 184 ILE A O 1
ATOM 1496 N N . CYS A 1 185 ? -1.959 -0.629 -5.559 1.00 97.25 185 CYS A N 1
ATOM 1497 C CA . CYS A 1 185 ? -3.386 -0.748 -5.312 1.00 97.25 185 CYS A CA 1
ATOM 1498 C C . CYS A 1 185 ? -3.645 -2.022 -4.509 1.00 97.25 185 CYS A C 1
ATOM 1500 O O . CYS A 1 185 ? -3.300 -3.111 -4.961 1.00 97.25 185 CYS A O 1
ATOM 1502 N N . ASP A 1 186 ? -4.223 -1.868 -3.327 1.00 97.62 186 ASP A N 1
ATOM 1503 C CA . ASP A 1 186 ? -4.759 -2.954 -2.512 1.00 97.62 186 ASP A CA 1
ATOM 1504 C C . ASP A 1 186 ? -6.286 -2.882 -2.572 1.00 97.62 186 ASP A C 1
ATOM 1506 O O . ASP A 1 186 ? -6.866 -1.793 -2.633 1.00 97.62 186 ASP A O 1
ATOM 1510 N N . ARG A 1 187 ? -6.951 -4.031 -2.621 1.00 96.50 187 ARG A N 1
ATOM 1511 C CA . ARG A 1 187 ? -8.409 -4.106 -2.738 1.00 96.50 187 ARG A CA 1
ATOM 1512 C C . ARG A 1 187 ? -8.951 -5.235 -1.891 1.00 96.50 187 ARG A C 1
ATOM 1514 O O . ARG A 1 187 ? -8.307 -6.268 -1.749 1.00 96.50 187 ARG A O 1
ATOM 1521 N N . PHE A 1 188 ? -10.176 -5.081 -1.411 1.00 97.00 188 PHE A N 1
ATOM 1522 C CA . PHE A 1 188 ? -10.894 -6.215 -0.849 1.00 97.00 188 PHE A CA 1
ATOM 1523 C C . PHE A 1 188 ? -11.498 -7.067 -1.975 1.00 97.00 188 PHE A C 1
ATOM 1525 O O . PHE A 1 188 ? -12.366 -6.613 -2.722 1.00 97.00 188 PHE A O 1
ATOM 1532 N N . ASP A 1 189 ? -11.024 -8.302 -2.116 1.00 95.00 189 ASP A N 1
ATOM 1533 C CA . ASP A 1 189 ? -11.575 -9.297 -3.029 1.00 95.00 189 ASP A CA 1
ATOM 1534 C C . ASP A 1 189 ? -12.796 -9.964 -2.379 1.00 95.00 189 ASP A C 1
ATOM 1536 O O . ASP A 1 189 ? -12.671 -10.717 -1.411 1.00 95.00 189 ASP A O 1
ATOM 1540 N N . ASN A 1 190 ? -13.985 -9.704 -2.927 1.00 89.69 190 ASN A N 1
ATOM 1541 C CA . ASN A 1 190 ? -15.251 -10.243 -2.419 1.00 89.69 190 ASN A CA 1
ATOM 1542 C C . ASN A 1 190 ? -15.399 -11.766 -2.613 1.00 89.69 190 ASN A C 1
ATOM 1544 O O . ASN A 1 190 ? -16.134 -12.407 -1.862 1.00 89.69 190 ASN A O 1
ATOM 1548 N N . ILE A 1 191 ? -14.695 -12.363 -3.581 1.00 91.19 191 ILE A N 1
ATOM 1549 C CA . ILE A 1 191 ? -14.721 -13.809 -3.851 1.00 91.19 191 ILE A CA 1
ATOM 1550 C C . ILE A 1 191 ? -13.811 -14.529 -2.855 1.00 91.19 191 ILE A C 1
ATOM 1552 O O . ILE A 1 191 ? -14.233 -15.475 -2.187 1.00 91.19 191 ILE A O 1
ATOM 1556 N N . LYS A 1 192 ? -12.564 -14.062 -2.725 1.00 94.56 192 LYS A N 1
ATOM 1557 C CA . LYS A 1 192 ? -11.573 -14.605 -1.780 1.00 94.56 192 LYS A CA 1
ATOM 1558 C C . LYS A 1 192 ? -11.822 -14.151 -0.343 1.00 94.56 192 LYS A C 1
ATOM 1560 O O . LYS A 1 192 ? -11.236 -14.713 0.580 1.00 94.56 192 LYS A O 1
ATOM 1565 N N . LYS A 1 193 ? -12.702 -13.164 -0.157 1.00 95.38 193 LYS A N 1
ATOM 1566 C CA . LYS A 1 193 ? -13.069 -12.555 1.124 1.00 95.38 193 LYS A CA 1
ATOM 1567 C C . LYS A 1 193 ? -11.856 -11.998 1.866 1.00 95.38 193 LYS A C 1
ATOM 1569 O O . LYS A 1 193 ? -11.798 -12.103 3.094 1.00 95.38 193 LYS A O 1
ATOM 1574 N N . GLN A 1 194 ? -10.907 -11.413 1.142 1.00 97.19 194 GLN A N 1
ATOM 1575 C CA . GLN A 1 194 ? -9.674 -10.899 1.728 1.00 97.19 194 GLN A CA 1
ATOM 1576 C C . GLN A 1 194 ? -9.103 -9.690 0.984 1.00 97.19 194 GLN A C 1
ATOM 1578 O O . GLN A 1 194 ? -9.375 -9.515 -0.200 1.00 97.19 194 GLN A O 1
ATOM 1583 N N . PHE A 1 195 ? -8.272 -8.897 1.658 1.00 98.06 195 PHE A N 1
ATOM 1584 C CA . PHE A 1 195 ? -7.441 -7.888 1.003 1.00 98.06 195 PHE A CA 1
ATOM 1585 C C . PHE A 1 195 ? -6.345 -8.543 0.151 1.00 98.06 195 PHE A C 1
ATOM 1587 O O . PHE A 1 195 ? -5.718 -9.521 0.569 1.00 98.06 195 PHE A O 1
ATOM 1594 N N . VAL A 1 196 ? -6.155 -8.025 -1.062 1.00 98.00 196 VAL A N 1
ATOM 1595 C CA . VAL A 1 196 ? -5.144 -8.463 -2.029 1.00 98.00 196 VAL A CA 1
ATOM 1596 C C . VAL A 1 196 ? -4.571 -7.267 -2.779 1.00 98.00 196 VAL A C 1
ATOM 1598 O O . VAL A 1 196 ? -5.308 -6.382 -3.227 1.00 98.00 196 VAL A O 1
ATOM 1601 N N . PHE A 1 197 ? -3.259 -7.288 -3.012 1.00 98.25 197 PHE A N 1
ATOM 1602 C CA . PHE A 1 197 ? -2.647 -6.361 -3.953 1.00 98.25 197 PHE A CA 1
ATOM 1603 C C . PHE A 1 197 ? -3.145 -6.681 -5.365 1.00 98.25 197 PHE A C 1
ATOM 1605 O O . PHE A 1 197 ? -3.109 -7.826 -5.798 1.00 98.25 197 PHE A O 1
ATOM 1612 N N . GLN A 1 198 ? -3.672 -5.682 -6.070 1.00 95.44 198 GLN A N 1
ATOM 1613 C CA . GLN A 1 198 ? -4.400 -5.879 -7.320 1.00 95.44 198 GLN A CA 1
ATOM 1614 C C . GLN A 1 198 ? -3.468 -6.261 -8.482 1.00 95.44 198 GLN A C 1
ATOM 1616 O O . GLN A 1 198 ? -2.552 -5.500 -8.819 1.00 95.44 198 GLN A O 1
ATOM 1621 N N . GLU A 1 199 ? -3.793 -7.365 -9.169 1.00 96.44 199 GLU A N 1
ATOM 1622 C CA . GLU A 1 199 ? -3.171 -7.711 -10.449 1.00 96.44 199 GLU A CA 1
ATOM 1623 C C . GLU A 1 199 ? -3.495 -6.678 -11.530 1.00 96.44 199 GLU A C 1
ATOM 1625 O O . GLU A 1 199 ? -4.642 -6.247 -11.695 1.00 96.44 199 GLU A O 1
ATOM 1630 N N . ARG A 1 200 ? -2.469 -6.306 -12.296 1.00 94.69 200 ARG A N 1
ATOM 1631 C CA . AR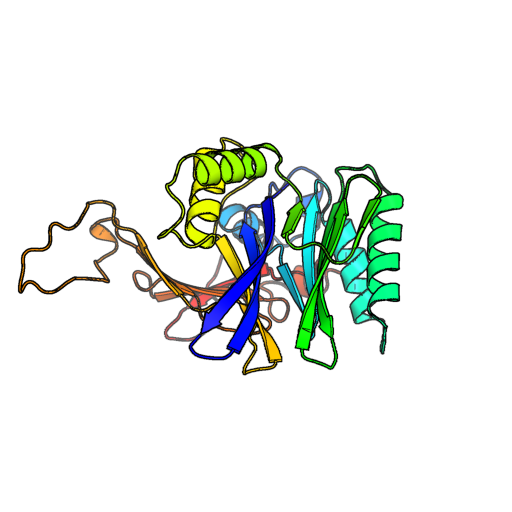G A 1 200 ? -2.611 -5.471 -13.490 1.00 94.69 200 ARG A CA 1
ATOM 1632 C C . ARG A 1 200 ? -1.368 -5.521 -14.365 1.00 94.69 200 ARG A C 1
ATOM 1634 O O . ARG A 1 200 ? -0.257 -5.725 -13.883 1.00 94.69 200 ARG A O 1
ATOM 1641 N N . LEU A 1 201 ? -1.576 -5.260 -15.648 1.00 92.25 201 LEU A N 1
ATOM 1642 C CA . LEU A 1 201 ? -0.522 -5.106 -16.639 1.00 92.25 201 LEU A CA 1
ATOM 1643 C C . LEU A 1 201 ? -0.468 -3.640 -17.073 1.00 92.25 201 LEU A C 1
ATOM 1645 O O . LEU A 1 201 ? -1.462 -3.094 -17.554 1.00 92.25 201 LEU A O 1
AT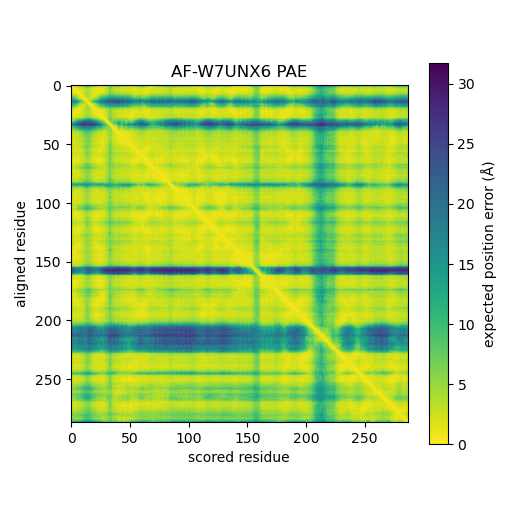OM 1649 N N . GLU A 1 202 ? 0.685 -3.008 -16.902 1.00 89.31 202 GLU A N 1
ATOM 1650 C CA . GLU A 1 202 ? 0.933 -1.626 -17.303 1.00 89.31 202 GLU A CA 1
ATOM 1651 C C . GLU A 1 202 ? 1.974 -1.604 -18.423 1.00 89.31 202 GLU A C 1
ATOM 1653 O O . GLU A 1 202 ? 3.005 -2.269 -18.348 1.00 89.31 202 GLU A O 1
ATOM 1658 N N . ALA A 1 203 ? 1.707 -0.834 -19.477 1.00 84.31 203 ALA A N 1
ATOM 1659 C CA . ALA A 1 203 ? 2.637 -0.632 -20.577 1.00 84.31 203 ALA A CA 1
ATOM 1660 C C . ALA A 1 203 ? 2.913 0.862 -20.733 1.00 84.31 203 ALA A C 1
ATOM 1662 O O . ALA A 1 203 ? 2.008 1.663 -20.968 1.00 84.31 203 ALA A O 1
ATOM 1663 N N . TYR A 1 204 ? 4.183 1.223 -20.618 1.00 80.19 204 TYR A N 1
ATOM 1664 C CA . TYR A 1 204 ? 4.688 2.568 -20.815 1.00 80.19 204 TYR A CA 1
ATOM 1665 C C . TYR A 1 204 ? 5.433 2.598 -22.136 1.00 80.19 204 TYR A C 1
ATOM 1667 O O . TYR A 1 204 ? 6.366 1.823 -22.336 1.00 80.19 204 TYR A O 1
ATOM 1675 N N . ALA A 1 205 ? 5.023 3.492 -23.030 1.00 73.31 205 ALA A N 1
ATOM 1676 C CA . ALA A 1 205 ? 5.690 3.675 -24.305 1.00 73.31 205 ALA A CA 1
ATOM 1677 C C . ALA A 1 205 ? 6.224 5.098 -24.431 1.00 73.31 205 ALA A C 1
ATOM 1679 O O . ALA A 1 205 ? 5.493 6.064 -24.199 1.00 73.31 205 ALA A O 1
ATOM 1680 N N . TYR A 1 206 ? 7.482 5.241 -24.852 1.00 68.25 206 TYR A N 1
ATOM 1681 C CA . TYR A 1 206 ? 8.060 6.567 -25.092 1.00 68.25 206 TYR A CA 1
ATOM 1682 C C . TYR A 1 206 ? 7.427 7.247 -26.318 1.00 68.25 206 TYR A C 1
ATOM 1684 O O . TYR A 1 206 ? 7.370 8.475 -26.410 1.00 68.25 206 TYR A O 1
ATOM 1692 N N . ARG A 1 207 ? 6.933 6.455 -27.280 1.00 68.00 207 ARG A N 1
ATOM 1693 C CA . ARG A 1 207 ? 6.244 6.943 -28.482 1.00 68.00 207 ARG A CA 1
ATOM 1694 C C . ARG A 1 207 ? 4.869 6.308 -28.602 1.00 68.00 207 ARG A C 1
ATOM 1696 O O . ARG A 1 207 ? 4.750 5.086 -28.582 1.00 68.00 207 ARG A O 1
ATOM 1703 N N . ALA A 1 208 ? 3.854 7.143 -28.817 1.00 67.94 208 ALA A N 1
ATOM 1704 C CA . ALA A 1 208 ? 2.500 6.680 -29.090 1.00 67.94 208 ALA A CA 1
ATOM 1705 C C . ALA A 1 208 ? 2.485 5.721 -30.292 1.00 67.94 208 ALA A C 1
ATOM 1707 O O . ALA A 1 208 ? 3.029 6.031 -31.357 1.00 67.94 208 ALA A O 1
ATOM 1708 N N . GLN A 1 209 ? 1.850 4.561 -30.128 1.00 66.25 209 GLN A N 1
ATOM 1709 C CA . GLN A 1 209 ? 1.584 3.664 -31.244 1.00 66.25 209 GLN A CA 1
ATOM 1710 C C . GLN A 1 209 ? 0.368 4.185 -32.015 1.00 66.25 209 GLN A C 1
ATOM 1712 O O . GLN A 1 209 ? -0.724 4.296 -31.466 1.00 66.25 209 GLN A O 1
ATOM 1717 N N . SER A 1 210 ? 0.553 4.497 -33.297 1.00 69.88 210 SER A N 1
ATOM 1718 C CA . SER A 1 210 ? -0.575 4.606 -34.226 1.00 69.88 210 SER A CA 1
ATOM 1719 C C . SER A 1 210 ? -0.944 3.189 -34.651 1.00 69.88 210 SER A C 1
ATOM 1721 O O . SER A 1 210 ? -0.082 2.481 -35.164 1.00 69.88 210 SER A O 1
ATOM 1723 N N . VAL A 1 211 ? -2.174 2.765 -34.362 1.00 74.56 211 VAL A N 1
ATOM 1724 C CA . VAL A 1 211 ? -2.704 1.451 -34.753 1.00 74.56 211 VAL A CA 1
ATOM 1725 C C . VAL A 1 211 ? -3.802 1.677 -35.783 1.00 74.56 211 VAL A C 1
ATOM 1727 O O . VAL A 1 211 ? -4.752 2.420 -35.522 1.00 74.56 211 VAL A O 1
ATOM 1730 N N . HIS A 1 212 ? -3.687 1.045 -36.945 1.00 75.56 212 HIS A N 1
ATOM 1731 C CA . HIS A 1 212 ? -4.747 0.999 -37.944 1.00 75.56 212 HIS A CA 1
ATOM 1732 C C . HIS A 1 212 ? -5.631 -0.240 -37.764 1.00 75.56 212 HIS A C 1
ATOM 1734 O O . HIS A 1 212 ? -5.245 -1.241 -37.163 1.00 75.56 212 HIS A O 1
ATOM 1740 N N . TYR A 1 213 ? -6.857 -0.175 -38.286 1.00 68.69 213 TYR A N 1
ATOM 1741 C CA . TYR A 1 213 ? -7.784 -1.303 -38.227 1.00 68.69 213 TYR A CA 1
ATOM 1742 C C . TYR A 1 213 ? -7.177 -2.543 -38.902 1.00 68.69 213 TYR A C 1
ATOM 1744 O O . TYR A 1 213 ? -6.817 -2.492 -40.077 1.00 68.69 213 TYR A O 1
ATOM 1752 N N . GLY A 1 214 ? -7.094 -3.648 -38.156 1.00 76.94 214 GLY A N 1
ATOM 1753 C CA . GLY A 1 214 ? -6.519 -4.913 -38.619 1.00 76.94 214 GLY A CA 1
ATOM 1754 C C . GLY A 1 214 ? -5.024 -5.091 -38.335 1.00 76.94 214 GLY A C 1
ATOM 1755 O O . GLY A 1 214 ? -4.490 -6.148 -38.656 1.00 76.94 214 GLY A O 1
ATOM 1756 N N . GLU A 1 215 ? -4.353 -4.105 -37.732 1.00 80.88 215 GLU A N 1
ATOM 1757 C CA . GLU A 1 215 ? -2.964 -4.252 -37.288 1.00 80.88 215 GLU A CA 1
ATOM 1758 C C . GLU A 1 215 ? -2.868 -4.926 -35.915 1.00 80.88 215 GLU A C 1
ATOM 1760 O O . GLU A 1 215 ? -3.719 -4.739 -35.042 1.00 80.88 215 GLU A O 1
ATOM 1765 N N . GLU A 1 216 ? -1.796 -5.695 -35.713 1.00 74.44 216 GLU A N 1
ATOM 1766 C CA . GLU A 1 216 ? -1.471 -6.254 -34.404 1.00 74.44 216 GLU A CA 1
ATOM 1767 C C . GLU A 1 216 ? -1.074 -5.141 -33.426 1.00 74.44 216 GLU A C 1
ATOM 1769 O O . GLU A 1 216 ? -0.199 -4.306 -33.688 1.00 74.44 216 GLU A O 1
ATOM 1774 N N . ILE A 1 217 ? -1.716 -5.145 -32.259 1.00 71.44 217 ILE A N 1
ATOM 1775 C CA . ILE A 1 217 ? -1.354 -4.271 -31.147 1.00 71.44 217 ILE A CA 1
ATOM 1776 C C . ILE A 1 217 ? -0.174 -4.913 -30.423 1.00 71.44 217 ILE A C 1
ATOM 1778 O O . ILE A 1 217 ? -0.257 -6.050 -29.962 1.00 71.44 217 ILE A O 1
ATOM 1782 N N . VAL A 1 218 ? 0.930 -4.176 -30.312 1.00 66.31 218 VAL A N 1
ATOM 1783 C CA . VAL A 1 218 ? 2.164 -4.676 -29.703 1.00 66.31 218 VAL A CA 1
ATOM 1784 C C . VAL A 1 218 ? 2.229 -4.161 -28.270 1.00 66.31 218 VAL A C 1
ATOM 1786 O O . VAL A 1 218 ? 2.553 -2.999 -28.045 1.00 66.31 218 VAL A O 1
ATOM 1789 N N . PHE A 1 219 ? 1.916 -5.027 -27.306 1.00 62.09 219 PHE A N 1
ATOM 1790 C CA . PHE A 1 219 ? 1.890 -4.684 -25.875 1.00 62.09 219 PHE A CA 1
ATOM 1791 C C . PHE A 1 219 ? 3.272 -4.657 -25.212 1.00 62.09 219 PHE A C 1
ATOM 1793 O O . PHE A 1 219 ? 3.457 -3.993 -24.1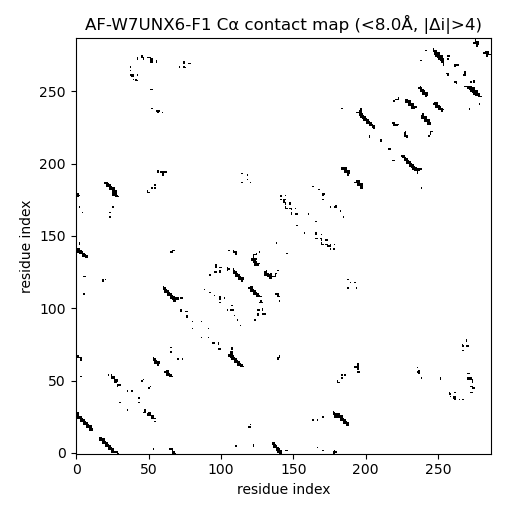93 1.00 62.09 219 PHE A O 1
ATOM 1800 N N . SER A 1 220 ? 4.244 -5.367 -25.786 1.00 65.00 220 SER A N 1
ATOM 1801 C CA . SER A 1 220 ? 5.618 -5.411 -25.296 1.00 65.00 220 SER A CA 1
ATOM 1802 C C . SER A 1 220 ? 6.566 -5.092 -26.438 1.00 65.00 220 SER A C 1
ATOM 1804 O O . SER A 1 220 ? 6.578 -5.763 -27.471 1.00 65.00 220 SER A O 1
ATOM 1806 N N . ARG A 1 221 ? 7.338 -4.026 -26.253 1.00 65.81 221 ARG A N 1
ATOM 1807 C CA . ARG A 1 221 ? 8.423 -3.629 -27.143 1.00 65.81 221 ARG A CA 1
ATOM 1808 C C . ARG A 1 221 ? 9.748 -3.667 -26.375 1.00 65.81 221 ARG A C 1
ATOM 1810 O O . ARG A 1 221 ? 9.727 -3.596 -25.140 1.00 65.81 221 ARG A O 1
ATOM 1817 N N . PRO A 1 222 ? 10.880 -3.817 -27.081 1.00 66.75 222 PRO A N 1
ATOM 1818 C CA . PRO A 1 222 ? 12.193 -3.915 -26.450 1.00 66.75 222 PRO A CA 1
ATOM 1819 C C . PRO A 1 222 ? 12.556 -2.654 -25.644 1.00 66.75 222 PRO A C 1
ATOM 1821 O O . PRO A 1 222 ? 12.142 -1.550 -25.995 1.00 66.75 222 PRO A O 1
ATOM 1824 N N . ALA A 1 223 ? 13.370 -2.780 -24.591 1.00 65.88 223 ALA A N 1
ATOM 1825 C CA . ALA A 1 223 ? 13.789 -1.630 -23.774 1.00 65.88 223 ALA A CA 1
ATOM 1826 C C . ALA A 1 223 ? 14.528 -0.550 -24.585 1.00 65.88 223 ALA A C 1
ATOM 1828 O O . ALA A 1 223 ? 14.501 0.631 -24.236 1.00 65.88 223 ALA A O 1
ATOM 1829 N N . GLU A 1 224 ? 15.174 -0.932 -25.689 1.00 70.06 224 GLU A N 1
ATOM 1830 C CA . GLU A 1 224 ? 15.910 -0.037 -26.581 1.00 70.06 224 GLU A CA 1
ATOM 1831 C C . GLU A 1 224 ? 15.007 1.006 -27.251 1.00 70.06 224 GLU A C 1
ATOM 1833 O O . GLU A 1 224 ? 15.495 2.062 -27.662 1.00 70.06 224 GLU A O 1
ATOM 1838 N N . THR A 1 225 ? 13.696 0.751 -27.349 1.00 66.75 225 THR A N 1
ATOM 1839 C CA . THR A 1 225 ? 12.722 1.731 -27.857 1.00 66.75 225 THR A CA 1
ATOM 1840 C C . THR A 1 225 ? 12.205 2.681 -26.776 1.00 66.75 225 THR A C 1
ATOM 1842 O O . THR A 1 225 ? 11.456 3.606 -27.094 1.00 66.75 225 THR A O 1
ATOM 1845 N N . GLY A 1 226 ? 12.666 2.520 -25.529 1.00 66.31 226 GLY A N 1
ATOM 1846 C CA . GLY A 1 226 ? 12.228 3.294 -24.367 1.00 66.31 226 GLY A CA 1
ATOM 1847 C C . GLY A 1 226 ? 10.909 2.805 -23.769 1.00 66.31 226 GLY A C 1
ATOM 1848 O O . GLY A 1 226 ? 10.298 3.535 -22.991 1.00 66.31 226 GLY A O 1
ATOM 1849 N N . ASP A 1 227 ? 10.471 1.603 -24.144 1.00 76.88 227 ASP A N 1
ATOM 1850 C CA . ASP A 1 227 ? 9.209 1.019 -23.706 1.00 76.88 227 ASP A CA 1
ATOM 1851 C C . ASP A 1 227 ? 9.434 0.090 -22.498 1.00 76.88 227 ASP A C 1
ATOM 1853 O O . ASP A 1 227 ? 10.487 -0.535 -22.353 1.00 76.88 227 ASP A O 1
ATOM 1857 N N . CYS A 1 228 ? 8.449 0.017 -21.607 1.00 84.12 228 CYS A N 1
ATOM 1858 C CA . CYS A 1 228 ? 8.500 -0.784 -20.388 1.00 84.12 228 CYS A CA 1
ATOM 1859 C C . CYS A 1 228 ? 7.138 -1.429 -20.136 1.00 84.12 228 CYS A C 1
ATOM 1861 O O . CYS A 1 228 ? 6.111 -0.753 -20.187 1.00 84.12 228 CYS A O 1
ATOM 1863 N N . THR A 1 229 ? 7.132 -2.725 -19.847 1.00 89.31 229 THR A N 1
ATOM 1864 C CA . THR A 1 229 ? 5.936 -3.487 -19.500 1.00 89.31 229 THR A CA 1
ATOM 1865 C C . THR A 1 229 ? 6.112 -4.024 -18.090 1.00 89.31 229 THR A C 1
ATOM 1867 O O . THR A 1 229 ? 7.095 -4.709 -17.803 1.00 89.31 229 THR A O 1
ATOM 1870 N N . LEU A 1 230 ? 5.157 -3.695 -17.227 1.00 92.88 230 LEU A N 1
ATOM 1871 C CA . LEU A 1 230 ? 5.129 -4.097 -15.831 1.00 92.88 230 LEU A CA 1
ATOM 1872 C C . LEU A 1 230 ? 3.928 -5.000 -15.583 1.00 92.88 230 LEU A C 1
ATOM 1874 O O . LEU A 1 230 ? 2.798 -4.604 -15.871 1.00 92.88 230 LEU A O 1
ATOM 1878 N N . HIS A 1 231 ? 4.154 -6.170 -14.997 1.00 95.62 231 HIS A N 1
ATOM 1879 C CA . HIS A 1 231 ? 3.083 -7.025 -14.492 1.00 95.62 231 HIS A CA 1
ATOM 1880 C C . HIS A 1 231 ? 3.101 -7.001 -12.970 1.00 95.62 231 HIS A C 1
ATOM 1882 O O . HIS A 1 231 ? 4.053 -7.444 -12.330 1.00 95.62 231 HIS A O 1
ATOM 1888 N N . PHE A 1 232 ? 2.044 -6.448 -12.392 1.00 97.44 232 PHE A N 1
ATOM 1889 C CA . PHE A 1 232 ? 1.758 -6.549 -10.973 1.00 97.44 232 PHE A CA 1
ATOM 1890 C C . PHE A 1 232 ? 0.989 -7.844 -10.754 1.00 97.44 232 PHE A C 1
ATOM 1892 O O . PHE A 1 232 ? -0.106 -7.983 -11.300 1.00 97.44 232 PHE A O 1
ATOM 1899 N N . TYR A 1 233 ? 1.540 -8.771 -9.979 1.00 97.56 233 TYR A N 1
ATOM 1900 C CA . TYR A 1 233 ? 0.847 -10.012 -9.644 1.00 97.56 233 TYR A CA 1
ATOM 1901 C C . TYR A 1 233 ? -0.037 -9.829 -8.417 1.00 97.56 233 TYR A C 1
ATOM 1903 O O . TYR A 1 233 ? 0.288 -9.065 -7.507 1.00 97.56 233 TYR A O 1
ATOM 1911 N N . GLU A 1 234 ? -1.148 -10.561 -8.393 1.00 97.56 234 GLU A N 1
ATOM 1912 C CA . GLU A 1 234 ? -2.026 -10.595 -7.231 1.00 97.56 234 GLU A CA 1
ATOM 1913 C C . GLU A 1 234 ? -1.431 -11.472 -6.128 1.00 97.56 234 GLU A C 1
ATOM 1915 O O . GLU A 1 234 ? -1.210 -12.667 -6.324 1.00 97.56 234 GLU A O 1
ATOM 1920 N N . ASP A 1 235 ? -1.223 -10.887 -4.950 1.00 97.81 235 ASP A N 1
ATOM 1921 C CA . ASP A 1 235 ? -0.808 -11.602 -3.745 1.00 97.81 235 ASP A CA 1
ATOM 1922 C C . ASP A 1 235 ? -1.386 -10.902 -2.494 1.00 97.81 235 ASP A C 1
ATOM 1924 O O . ASP A 1 235 ? -1.518 -9.673 -2.469 1.00 97.81 235 ASP A O 1
ATOM 1928 N N . PRO A 1 236 ? -1.808 -11.655 -1.461 1.00 96.88 236 PRO A N 1
ATOM 1929 C CA . PRO A 1 236 ? -2.386 -11.072 -0.252 1.00 96.88 236 PRO A CA 1
ATOM 1930 C C . PRO A 1 236 ? -1.371 -10.418 0.693 1.00 96.88 236 PRO A C 1
ATOM 1932 O O . PRO A 1 236 ? -1.799 -9.673 1.568 1.00 96.88 236 PRO A O 1
ATOM 1935 N N . TYR A 1 237 ? -0.067 -10.684 0.573 1.00 96.00 237 TYR A N 1
ATOM 1936 C CA . TYR A 1 237 ? 0.935 -10.291 1.574 1.00 96.00 237 TYR A CA 1
ATOM 1937 C C . TYR A 1 237 ? 2.145 -9.551 1.007 1.00 96.00 237 TYR A C 1
ATOM 1939 O O . TYR A 1 237 ? 2.727 -8.721 1.707 1.00 96.00 237 TYR A O 1
ATOM 1947 N N . ASP A 1 238 ? 2.533 -9.852 -0.226 1.00 97.44 238 ASP A N 1
ATOM 1948 C CA . ASP A 1 238 ? 3.719 -9.318 -0.878 1.00 97.44 238 ASP A CA 1
ATOM 1949 C C . ASP A 1 238 ? 3.313 -8.515 -2.130 1.00 97.44 238 ASP A C 1
ATOM 1951 O O . ASP A 1 238 ? 2.353 -8.848 -2.816 1.00 97.44 238 ASP A O 1
ATOM 1955 N N . VAL A 1 239 ? 4.040 -7.445 -2.461 1.00 98.19 239 VAL A N 1
ATOM 1956 C CA . VAL A 1 239 ? 3.836 -6.738 -3.740 1.00 98.19 239 VAL A CA 1
ATOM 1957 C C . VAL A 1 239 ? 4.869 -7.238 -4.733 1.00 98.19 239 VAL A C 1
ATOM 1959 O O . VAL A 1 239 ? 6.069 -7.104 -4.494 1.00 98.19 239 VAL A O 1
ATOM 1962 N N . ILE A 1 240 ? 4.409 -7.773 -5.860 1.00 98.06 240 ILE A N 1
ATOM 1963 C CA . ILE A 1 240 ? 5.261 -8.400 -6.871 1.00 98.06 240 ILE A CA 1
ATOM 1964 C C . ILE A 1 240 ? 5.105 -7.630 -8.180 1.00 98.06 240 ILE A C 1
ATOM 1966 O O . ILE A 1 240 ? 4.009 -7.582 -8.736 1.00 98.06 240 ILE A O 1
ATOM 1970 N N . ILE A 1 241 ? 6.193 -7.027 -8.663 1.00 97.56 241 ILE A N 1
ATOM 1971 C CA . ILE A 1 241 ? 6.221 -6.274 -9.923 1.00 97.56 241 ILE A CA 1
ATOM 1972 C C . ILE A 1 241 ? 7.281 -6.881 -10.832 1.00 97.56 241 ILE A C 1
ATOM 1974 O O . ILE A 1 241 ? 8.472 -6.756 -10.552 1.00 97.56 241 ILE A O 1
ATOM 1978 N N . GLU A 1 242 ? 6.875 -7.510 -11.925 1.00 96.25 242 GLU A N 1
ATOM 1979 C CA . GLU A 1 242 ? 7.798 -8.014 -12.938 1.00 96.25 242 GLU A CA 1
ATOM 1980 C C . GLU A 1 242 ? 7.985 -7.010 -14.070 1.00 96.25 242 GLU A C 1
ATOM 1982 O O . GLU A 1 242 ? 7.029 -6.434 -14.582 1.00 96.25 242 GLU A O 1
ATOM 1987 N N . PHE A 1 243 ? 9.237 -6.834 -14.470 1.00 92.69 243 PHE A N 1
ATOM 1988 C CA . PHE A 1 243 ? 9.690 -6.010 -15.575 1.00 92.69 243 PHE A CA 1
ATOM 1989 C C . PHE A 1 243 ? 10.086 -6.950 -16.716 1.00 92.69 243 PHE A C 1
ATOM 1991 O O . PHE A 1 243 ? 11.165 -7.549 -16.696 1.00 92.69 243 PHE A O 1
ATOM 1998 N N . TYR A 1 244 ? 9.225 -7.083 -17.726 1.00 88.75 244 TYR A N 1
ATOM 1999 C CA . TYR A 1 244 ? 9.428 -8.078 -18.789 1.00 88.75 244 TYR A CA 1
ATOM 2000 C C . TYR A 1 244 ? 10.715 -7.841 -19.587 1.00 88.75 244 TYR A C 1
ATOM 2002 O O . TYR A 1 244 ? 11.388 -8.782 -19.995 1.00 88.75 244 TYR A O 1
ATOM 2010 N N . GLN A 1 245 ? 11.098 -6.581 -19.796 1.00 83.88 245 GLN A N 1
ATOM 2011 C CA . GLN A 1 245 ? 12.229 -6.232 -20.655 1.00 83.88 245 GLN A CA 1
ATOM 2012 C C . GLN A 1 245 ? 13.601 -6.604 -20.078 1.00 83.88 245 GLN A C 1
ATOM 2014 O O . GLN A 1 245 ? 14.565 -6.699 -20.835 1.00 83.88 245 GLN A O 1
ATOM 2019 N N . ASN A 1 246 ? 13.727 -6.766 -18.761 1.00 84.00 246 ASN A N 1
ATOM 2020 C CA . ASN A 1 246 ? 15.005 -7.082 -18.116 1.00 84.00 246 ASN A CA 1
ATOM 2021 C C . ASN A 1 246 ? 14.927 -8.323 -17.217 1.00 84.00 246 ASN A C 1
ATOM 2023 O O . ASN A 1 246 ? 15.826 -8.515 -16.396 1.00 84.00 246 AS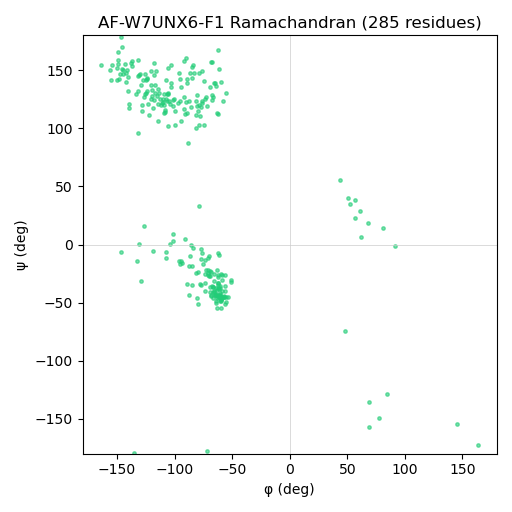N A O 1
ATOM 2027 N N . ASN A 1 247 ? 13.872 -9.133 -17.361 1.00 88.06 247 ASN A N 1
ATOM 2028 C CA . ASN A 1 247 ? 13.681 -10.379 -16.622 1.00 88.06 247 ASN A CA 1
ATOM 2029 C C . ASN A 1 247 ? 13.846 -10.204 -15.101 1.00 88.06 247 ASN A C 1
ATOM 2031 O O . ASN A 1 247 ? 14.499 -10.997 -14.424 1.00 88.06 247 ASN A O 1
ATOM 2035 N N . THR A 1 248 ? 13.334 -9.096 -14.563 1.00 93.62 248 THR A N 1
ATOM 2036 C CA . THR A 1 248 ? 13.536 -8.720 -13.161 1.00 93.62 248 THR A CA 1
ATOM 2037 C C . THR A 1 248 ? 12.200 -8.616 -12.447 1.00 93.62 248 THR A C 1
ATOM 2039 O O . THR A 1 248 ? 11.271 -7.998 -12.951 1.00 93.62 248 THR A O 1
ATOM 2042 N N . ILE A 1 249 ? 12.127 -9.143 -11.230 1.00 96.81 249 ILE A N 1
ATOM 2043 C CA . ILE A 1 249 ? 11.027 -8.930 -10.294 1.00 96.81 249 ILE A CA 1
ATOM 2044 C C . ILE A 1 249 ? 11.501 -7.983 -9.194 1.00 96.81 249 ILE A C 1
ATOM 2046 O O . ILE A 1 249 ? 12.535 -8.198 -8.559 1.00 96.81 249 ILE A O 1
ATOM 2050 N N . LEU A 1 250 ? 10.721 -6.939 -8.943 1.00 97.31 250 LEU A N 1
ATOM 2051 C CA . LEU A 1 250 ? 10.782 -6.152 -7.724 1.00 97.31 250 LEU A CA 1
ATOM 2052 C C . LEU A 1 250 ? 9.747 -6.708 -6.743 1.00 97.31 250 LEU A C 1
ATOM 2054 O O . LEU A 1 250 ? 8.544 -6.512 -6.911 1.00 97.31 250 LEU A O 1
ATOM 2058 N N . LEU A 1 251 ? 10.232 -7.408 -5.722 1.00 97.62 251 LEU A N 1
ATOM 2059 C CA . LEU A 1 251 ? 9.429 -7.996 -4.657 1.00 97.62 251 LEU A CA 1
ATOM 2060 C C . LEU A 1 251 ? 9.481 -7.099 -3.421 1.00 97.62 251 LEU A C 1
ATOM 2062 O O . LEU A 1 251 ? 10.530 -6.988 -2.795 1.00 97.62 251 LEU A O 1
ATOM 2066 N N . TYR A 1 252 ? 8.365 -6.505 -3.013 1.00 97.75 252 TYR A N 1
ATOM 2067 C CA . TYR A 1 252 ? 8.246 -5.930 -1.676 1.00 97.75 252 TYR A CA 1
ATOM 2068 C C . TYR A 1 252 ? 7.689 -6.986 -0.732 1.00 97.75 252 TYR A C 1
ATOM 2070 O O . TYR A 1 252 ? 6.529 -7.369 -0.842 1.00 97.75 252 TYR A O 1
ATOM 2078 N N . THR A 1 253 ? 8.508 -7.431 0.215 1.00 95.88 253 THR A N 1
ATOM 2079 C CA . THR A 1 253 ? 8.130 -8.494 1.155 1.00 95.88 253 THR A CA 1
ATOM 2080 C C . THR A 1 253 ? 8.565 -8.154 2.567 1.00 95.88 253 THR A C 1
ATOM 2082 O O . THR A 1 253 ? 9.474 -7.344 2.746 1.00 95.88 253 THR A O 1
ATOM 2085 N N . SER A 1 254 ? 7.944 -8.754 3.585 1.00 92.81 254 SER A N 1
ATOM 2086 C CA . SER A 1 254 ? 8.447 -8.741 4.968 1.00 92.81 254 SER A CA 1
ATOM 2087 C C . SER A 1 254 ? 9.280 -9.980 5.327 1.00 92.81 254 SER A C 1
ATOM 2089 O O . SER A 1 254 ? 10.029 -9.958 6.303 1.0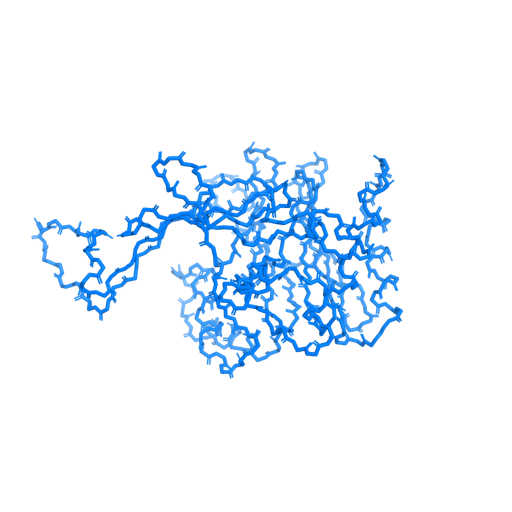0 92.81 254 SER A O 1
ATOM 2091 N N . ARG A 1 255 ? 9.179 -11.051 4.528 1.00 91.38 255 ARG A N 1
ATOM 2092 C CA . ARG A 1 255 ? 9.680 -12.398 4.855 1.00 91.38 255 ARG A CA 1
ATOM 2093 C C . ARG A 1 255 ? 11.156 -12.593 4.528 1.00 91.38 255 ARG A C 1
ATOM 2095 O O . ARG A 1 255 ? 11.857 -13.306 5.240 1.00 91.38 255 ARG A O 1
ATOM 2102 N N . TYR A 1 256 ? 11.616 -11.959 3.455 1.00 90.94 256 TYR A N 1
ATOM 2103 C CA . TYR A 1 256 ? 12.980 -12.085 2.951 1.00 90.94 256 TYR A CA 1
ATOM 2104 C C . TYR A 1 256 ? 13.718 -10.746 3.030 1.00 90.94 256 TYR A C 1
ATOM 2106 O O . TYR A 1 256 ? 13.111 -9.671 2.971 1.00 90.94 256 TYR A O 1
ATOM 2114 N N . ARG A 1 257 ? 15.040 -10.801 3.221 1.00 90.69 257 ARG A N 1
ATOM 2115 C CA . ARG A 1 257 ? 15.919 -9.632 3.379 1.00 90.69 257 ARG A CA 1
ATOM 2116 C C . ARG A 1 257 ? 17.280 -9.908 2.752 1.00 90.69 257 ARG A C 1
ATOM 2118 O O . ARG A 1 257 ? 17.744 -11.043 2.763 1.00 90.69 257 ARG A O 1
ATOM 2125 N N . TYR A 1 258 ? 17.948 -8.855 2.283 1.00 87.31 258 TYR A N 1
ATOM 2126 C CA . TYR A 1 258 ? 19.332 -8.937 1.796 1.00 87.31 258 TYR A CA 1
ATOM 2127 C C . TYR A 1 258 ? 20.365 -9.160 2.893 1.00 87.31 258 TYR A C 1
ATOM 2129 O O . TYR A 1 258 ? 21.456 -9.652 2.617 1.00 87.31 258 TYR A O 1
ATOM 2137 N N . SER A 1 259 ? 20.057 -8.745 4.122 1.00 88.12 259 SER A N 1
ATOM 2138 C CA . SER A 1 259 ? 21.016 -8.768 5.215 1.00 88.12 259 SER A CA 1
ATOM 2139 C C . SER A 1 259 ? 20.362 -9.160 6.534 1.00 88.12 259 SER A C 1
ATOM 2141 O O . SER A 1 259 ? 19.229 -8.767 6.828 1.00 88.12 259 SER A O 1
ATOM 2143 N N . ASP A 1 260 ? 21.135 -9.834 7.385 1.00 88.75 260 ASP A N 1
ATOM 2144 C CA . ASP A 1 260 ? 20.738 -10.145 8.760 1.00 88.75 260 ASP A CA 1
ATOM 2145 C C . ASP A 1 260 ? 20.455 -8.889 9.586 1.00 88.75 260 ASP A C 1
ATOM 2147 O O . ASP A 1 260 ? 19.682 -8.937 10.545 1.00 88.75 260 ASP A O 1
ATOM 2151 N N . LYS A 1 261 ? 21.062 -7.750 9.222 1.00 89.88 261 LYS A N 1
ATOM 2152 C CA . LYS A 1 261 ? 20.794 -6.470 9.878 1.00 89.88 261 LYS A CA 1
ATOM 2153 C C . LYS A 1 261 ? 19.328 -6.080 9.715 1.00 89.88 261 LYS A C 1
ATOM 2155 O O . LYS A 1 261 ? 18.723 -5.674 10.699 1.00 89.88 261 LYS A O 1
ATOM 2160 N N . ASP A 1 262 ? 18.766 -6.212 8.515 1.00 88.38 262 ASP A N 1
ATOM 2161 C CA . ASP A 1 262 ? 17.364 -5.859 8.261 1.00 88.38 262 ASP A CA 1
ATOM 2162 C C . ASP A 1 262 ? 16.406 -6.940 8.776 1.00 88.38 262 ASP A C 1
ATOM 2164 O O . ASP A 1 262 ? 15.334 -6.610 9.278 1.00 88.38 262 ASP A O 1
ATOM 2168 N N . THR A 1 263 ? 16.804 -8.218 8.720 1.00 88.12 263 THR A N 1
ATOM 2169 C CA . THR A 1 263 ? 16.036 -9.335 9.305 1.00 88.12 263 THR A CA 1
ATOM 2170 C C . THR A 1 263 ? 15.824 -9.137 10.801 1.00 88.12 263 THR A C 1
ATOM 2172 O O . THR A 1 263 ? 14.714 -9.283 11.308 1.00 88.12 263 THR A O 1
ATOM 2175 N N . ASN A 1 264 ? 16.885 -8.754 11.511 1.00 86.56 264 ASN A N 1
ATOM 2176 C CA . ASN A 1 264 ? 16.860 -8.571 12.959 1.00 86.56 264 ASN A CA 1
ATOM 2177 C C . ASN A 1 264 ? 16.512 -7.134 13.380 1.00 86.56 264 ASN A C 1
ATOM 2179 O O . ASN A 1 264 ? 16.559 -6.818 14.575 1.00 86.56 264 ASN A O 1
ATOM 2183 N N . ASN A 1 265 ? 16.179 -6.244 12.435 1.00 85.81 265 ASN A N 1
ATOM 2184 C CA . ASN A 1 265 ? 15.868 -4.864 12.770 1.00 85.81 265 ASN A CA 1
ATOM 2185 C C . ASN A 1 265 ? 14.481 -4.756 13.413 1.00 85.81 265 ASN A C 1
ATOM 2187 O O . ASN A 1 265 ? 13.448 -4.707 12.745 1.00 85.81 265 ASN A O 1
ATOM 2191 N N . LYS A 1 266 ? 14.483 -4.609 14.738 1.00 82.06 266 LYS A N 1
ATOM 2192 C CA . LYS A 1 266 ? 13.286 -4.430 15.567 1.00 82.06 266 LYS A CA 1
ATOM 2193 C C . LYS A 1 266 ? 12.473 -3.169 15.277 1.00 82.06 266 LYS A C 1
ATOM 2195 O O . LYS A 1 266 ? 11.423 -3.043 15.884 1.00 82.06 266 LYS A O 1
ATOM 2200 N N . ASN A 1 267 ? 12.953 -2.266 14.427 1.00 81.00 267 ASN A N 1
ATOM 2201 C CA . ASN A 1 267 ? 12.284 -1.017 14.064 1.00 81.00 267 ASN A CA 1
ATOM 2202 C C . ASN A 1 267 ? 11.723 -1.044 12.634 1.00 81.00 267 ASN A C 1
ATOM 2204 O O . ASN A 1 267 ? 11.111 -0.068 12.207 1.00 81.00 267 ASN A O 1
ATOM 2208 N N . THR A 1 268 ? 11.999 -2.092 11.845 1.00 84.12 268 THR A N 1
ATOM 2209 C CA . THR A 1 268 ? 11.613 -2.122 10.420 1.00 84.12 268 THR A CA 1
ATOM 2210 C C . THR A 1 268 ? 11.235 -3.503 9.877 1.00 84.12 268 THR A C 1
ATOM 2212 O O . THR A 1 268 ? 10.759 -3.597 8.747 1.00 84.12 268 THR A O 1
ATOM 2215 N N . ASN A 1 269 ? 11.396 -4.575 10.658 1.00 87.12 269 ASN A N 1
ATOM 2216 C CA . ASN A 1 269 ? 11.174 -5.960 10.226 1.00 87.12 269 ASN A CA 1
ATOM 2217 C C . ASN A 1 269 ? 9.769 -6.245 9.660 1.00 87.12 269 ASN A C 1
ATOM 2219 O O . ASN A 1 269 ? 9.651 -7.128 8.816 1.00 87.12 269 ASN A O 1
ATOM 2223 N N . HIS A 1 270 ? 8.738 -5.493 10.054 1.00 91.19 270 HIS A N 1
ATOM 2224 C CA . HIS A 1 270 ? 7.363 -5.680 9.574 1.00 91.19 270 HIS A CA 1
ATOM 2225 C C . HIS A 1 270 ? 7.028 -4.943 8.269 1.00 91.19 270 HIS A C 1
ATOM 2227 O O . HIS A 1 270 ? 5.968 -5.183 7.699 1.00 91.19 270 HIS A O 1
ATOM 2233 N N . PHE A 1 271 ? 7.899 -4.059 7.775 1.00 93.19 271 PHE A N 1
ATOM 2234 C CA . PHE A 1 271 ? 7.650 -3.364 6.512 1.00 93.19 271 PHE A CA 1
ATOM 2235 C C . PHE A 1 271 ? 7.903 -4.266 5.300 1.00 93.19 271 PHE A C 1
ATOM 2237 O O . PHE A 1 271 ? 8.781 -5.134 5.329 1.00 93.19 271 PHE A O 1
ATOM 2244 N N . LEU A 1 272 ? 7.164 -4.029 4.211 1.00 95.31 272 LEU A N 1
ATOM 2245 C CA . LEU A 1 272 ? 7.433 -4.668 2.925 1.00 95.31 272 LEU A CA 1
ATOM 2246 C C . LEU A 1 272 ? 8.561 -3.909 2.220 1.00 95.31 272 LEU A C 1
ATOM 2248 O O . LEU A 1 272 ? 8.358 -2.830 1.657 1.00 95.31 272 LEU A O 1
ATOM 2252 N N . LEU A 1 273 ? 9.774 -4.449 2.306 1.00 94.00 273 LEU A N 1
ATOM 2253 C CA . LEU A 1 273 ? 10.978 -3.827 1.760 1.00 94.00 273 LEU A CA 1
ATOM 2254 C C . LEU A 1 273 ? 11.276 -4.382 0.366 1.00 94.00 273 LEU A C 1
ATOM 2256 O O . LEU A 1 273 ? 11.090 -5.581 0.155 1.00 94.00 273 LEU A O 1
ATOM 2260 N N . PRO A 1 274 ? 11.755 -3.540 -0.566 1.00 95.62 274 PRO A N 1
ATOM 2261 C CA . PRO A 1 274 ? 12.054 -3.968 -1.924 1.00 95.62 274 PRO A CA 1
ATOM 2262 C C . PRO A 1 274 ? 13.205 -4.975 -1.970 1.00 95.62 274 PRO A C 1
ATOM 2264 O O . PRO A 1 274 ? 14.245 -4.790 -1.331 1.00 95.62 274 PRO A O 1
ATOM 2267 N N . MET A 1 275 ? 13.038 -5.984 -2.817 1.00 95.25 275 MET A N 1
ATOM 2268 C CA . MET A 1 275 ? 14.051 -6.936 -3.233 1.00 95.25 275 MET A CA 1
ATOM 2269 C C . MET A 1 275 ? 14.063 -7.106 -4.741 1.00 95.25 275 MET A C 1
ATOM 2271 O O . MET A 1 275 ? 13.015 -7.054 -5.374 1.00 95.25 275 MET A O 1
ATOM 2275 N N . ILE A 1 276 ? 15.250 -7.302 -5.312 1.00 95.50 276 ILE A N 1
ATOM 2276 C CA . ILE A 1 276 ? 15.408 -7.573 -6.737 1.00 95.50 276 ILE A CA 1
ATOM 2277 C C . ILE A 1 276 ? 15.636 -9.072 -6.911 1.00 95.50 276 ILE A C 1
ATOM 2279 O O . ILE A 1 276 ? 16.553 -9.641 -6.317 1.00 95.50 276 ILE A O 1
ATOM 2283 N N . ILE A 1 277 ? 14.802 -9.699 -7.727 1.00 95.69 277 ILE A N 1
ATOM 2284 C CA . ILE A 1 277 ? 14.831 -11.126 -8.028 1.00 95.69 277 ILE A CA 1
ATOM 2285 C C . ILE A 1 277 ? 14.937 -11.291 -9.543 1.00 95.69 277 ILE A C 1
ATOM 2287 O O . ILE A 1 277 ? 14.360 -10.517 -10.300 1.00 95.69 277 ILE A O 1
ATOM 2291 N N . ASP A 1 278 ? 15.697 -12.281 -9.984 1.00 95.00 278 ASP A N 1
ATOM 2292 C CA . ASP A 1 278 ? 15.717 -12.712 -11.378 1.00 95.00 278 ASP A CA 1
ATOM 2293 C C . ASP A 1 278 ? 14.460 -13.541 -11.677 1.00 95.00 278 ASP A C 1
ATOM 2295 O O . ASP A 1 278 ? 14.194 -14.524 -10.982 1.00 95.00 278 ASP A O 1
ATOM 2299 N N . ALA A 1 279 ? 13.669 -13.136 -12.671 1.00 91.50 279 ALA A N 1
ATOM 2300 C CA . ALA A 1 279 ? 12.345 -13.714 -12.912 1.00 91.50 279 ALA A CA 1
ATOM 2301 C C . ALA A 1 279 ? 12.401 -15.157 -13.456 1.00 91.50 279 ALA A C 1
ATOM 2303 O O . ALA A 1 279 ? 11.481 -15.938 -13.224 1.00 91.50 279 ALA A O 1
ATOM 2304 N N . GLU A 1 280 ? 13.498 -15.551 -14.114 1.00 91.31 280 GLU A N 1
ATOM 2305 C CA . GLU A 1 280 ? 13.678 -16.918 -14.627 1.00 91.31 280 GLU A CA 1
ATOM 2306 C C . GLU A 1 280 ? 14.130 -17.885 -13.527 1.00 91.31 280 GLU A C 1
ATOM 2308 O O . GLU A 1 280 ? 13.633 -19.007 -13.410 1.00 91.31 280 GLU A O 1
ATOM 2313 N N . THR A 1 281 ? 15.107 -17.468 -12.725 1.00 93.06 281 THR A N 1
ATOM 2314 C CA . THR A 1 281 ? 15.775 -18.338 -11.749 1.00 93.06 281 THR A CA 1
ATOM 2315 C C . THR A 1 281 ? 15.194 -18.231 -10.343 1.00 93.06 281 THR A C 1
ATOM 2317 O O . THR A 1 281 ? 15.477 -19.089 -9.505 1.00 93.06 281 THR A O 1
ATOM 2320 N N . ASN A 1 282 ? 14.388 -17.201 -10.068 1.00 90.12 282 ASN A N 1
ATOM 2321 C CA . ASN A 1 282 ? 13.895 -16.831 -8.738 1.00 90.12 282 ASN A CA 1
ATOM 2322 C C . ASN A 1 282 ? 15.013 -16.585 -7.709 1.00 90.12 282 ASN A C 1
ATOM 2324 O O . ASN A 1 282 ? 14.800 -16.684 -6.497 1.00 90.12 282 ASN A O 1
ATOM 2328 N N . LEU A 1 283 ? 16.224 -16.270 -8.177 1.00 92.44 283 LEU A N 1
ATOM 2329 C CA . LEU A 1 283 ? 17.358 -15.960 -7.316 1.00 92.44 283 LEU A CA 1
ATOM 2330 C C . LEU A 1 283 ? 17.410 -14.466 -7.003 1.00 92.44 283 LEU A C 1
ATOM 2332 O O . LEU A 1 283 ? 17.157 -13.616 -7.854 1.00 92.44 283 LEU A O 1
ATOM 2336 N N . VAL A 1 284 ? 17.786 -14.145 -5.766 1.00 91.44 284 VAL A N 1
ATOM 2337 C CA . VAL A 1 284 ? 17.989 -12.761 -5.326 1.00 91.44 284 VAL A CA 1
ATOM 2338 C C . VAL A 1 284 ? 19.199 -12.165 -6.052 1.00 91.44 284 VAL A C 1
ATOM 2340 O O . VAL A 1 284 ? 20.308 -12.696 -5.970 1.00 91.44 284 VAL A O 1
ATOM 2343 N N . LEU A 1 285 ? 18.992 -11.038 -6.734 1.00 88.62 285 LEU A N 1
ATOM 2344 C CA . LEU A 1 285 ? 20.027 -10.320 -7.474 1.00 88.62 285 LEU A CA 1
ATOM 2345 C C . LEU A 1 285 ? 20.814 -9.362 -6.561 1.00 88.62 285 LEU A C 1
ATOM 2347 O O . LEU A 1 285 ? 20.216 -8.742 -5.680 1.00 88.62 285 LEU A O 1
ATOM 2351 N N . PRO A 1 286 ? 22.137 -9.198 -6.760 1.00 85.38 286 PRO A N 1
ATOM 2352 C CA . PRO A 1 286 ? 22.978 -8.308 -5.953 1.00 85.38 286 PRO A CA 1
ATOM 2353 C C . PRO A 1 286 ? 22.659 -6.811 -6.158 1.00 85.38 286 PRO A C 1
ATOM 2355 O O . PRO A 1 286 ? 22.136 -6.417 -7.200 1.00 85.38 286 PRO A O 1
ATOM 2358 N N . VAL A 1 287 ? 23.013 -5.973 -5.166 1.00 82.19 287 VAL A N 1
ATOM 2359 C CA . VAL A 1 287 ? 22.629 -4.541 -5.043 1.00 82.19 287 VAL A CA 1
ATOM 2360 C C . VAL A 1 287 ? 23.822 -3.587 -4.902 1.00 82.19 287 VAL A C 1
ATOM 2362 O O . VAL A 1 287 ? 24.714 -3.811 -4.056 1.00 82.19 287 VAL A O 1
#

Solvent-accessible surface area (backbone atoms only — not comparable to full-atom values): 15842 Å² total; per-residue (Å²): 61,22,40,37,42,36,39,54,44,83,44,80,53,103,91,48,78,46,73,46,40,39,36,41,31,32,13,27,51,72,86,64,77,78,56,61,78,70,40,41,72,57,51,45,53,37,29,69,74,52,12,38,59,39,61,47,49,79,45,52,42,32,36,43,31,54,26,23,73,40,67,58,61,57,36,56,49,50,55,49,56,76,70,46,93,75,82,55,70,66,59,54,52,50,48,53,44,50,57,37,65,75,51,57,63,65,31,39,29,39,37,41,39,38,40,51,98,88,62,55,72,41,34,33,34,35,50,82,85,41,78,47,72,66,44,61,57,47,74,43,50,41,63,52,33,51,52,34,32,52,51,50,58,75,69,48,82,88,80,79,80,57,67,68,60,47,47,53,49,10,42,70,69,36,78,50,86,42,41,32,70,52,78,47,46,38,30,54,37,82,87,81,62,22,41,27,32,54,60,47,78,48,68,48,63,71,61,88,81,87,80,58,94,92,57,85,82,77,75,74,59,60,52,92,69,56,24,49,35,39,40,32,47,66,32,55,73,40,49,39,37,34,34,67,74,72,46,33,26,44,36,23,26,52,88,66,67,97,42,71,62,40,62,68,24,92,66,55,37,82,46,32,42,56,40,47,26,32,61,87,77,70,42,78,52,91,121

Sequence (287 aa):
MSFIYAEKTEIKSDDEVFNLTQIYSDTKTALIGAYKSNWSNEAYKLISKYGFTKCINISPKLSLSFAGNDTGYAHDFLRWIYNESEFDIETAINKAYEIHMSTDKDNIEFILCYADDNNETHIYCIKEKQIHRDVSSAWIGSYAAFHKLQELRMKDDFSAQNTLSLFTRAVEECKDNTVGGFIICDRFDNIKKQFVFQERLEAYAYRAQSVHYGEEIVFSRPAETGDCTLHFYEDPYDVIIEFYQNNTILLYTSRYRYSDKDTNNKNTNHFLLPMIIDAETNLVLPV

Nearest PDB structures (foldseek):
  7dr6-assembly1_W  TM=6.888E-01  e=7.381E-07  Bos taurus
  6tu3-assembly1_V  TM=6.554E-01  e=8.259E-07  Rattus norvegicus
  8w2f-assembly1_A  TM=5.921E-01  e=9.241E-07  Plasmodium falciparum 3D7
  8ypk-assembly1_O  TM=5.954E-01  e=3.765E-06  Mus musculus
  8qyn-assembly1_O  TM=6.900E-01  e=8.274E-05  Homo sapiens

Secondary structure (DSSP, 8-state):
--EEEEEEEEEEETTEEEEEEEEEEE------TTHHHHS-HHHHHHHHHH---SEEEEETTEEEEEESS-THHHHHHHHHHHH-SS--HHHHHHHHHHHHHTS-TTT-EEEEEEE-TT--EEEEEEETTEEE-S-SEEEEE-HHHHHHHHHHHHHS-TTS--HHHHHHHHHHHS--TT--S-EEEEEEETTTTEEEEPPEEEEE-SSPPP--TTPPP-S---GGGT-EEEEEEPBSS-EEEEEGGGTEEEEEESS--SSHHHHT-TTTTTS-EEEEEETTT-PBPP-

Radius of gyration: 19.28 Å; Cα contacts (8 Å, |Δi|>4): 595; chains: 1; bounding box: 53×37×60 Å

pLDDT: mean 89.5, std 10.56, range [48.19, 98.75]

Mean predicted aligned error: 5.95 Å